Protein AF-A0A645DJF6-F1 (afdb_monomer)

Radius 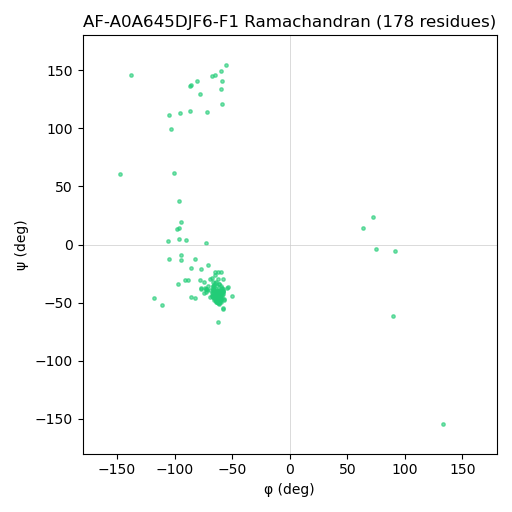of gyration: 42.03 Å; Cα contacts (8 Å, |Δi|>4): 66; chains: 1; bounding box: 83×47×111 Å

Solvent-accessible surface area (backbone atoms only — not comparable to full-atom values): 10308 Å² total; per-residue (Å²): 139,90,80,78,79,77,72,56,66,86,60,42,52,59,52,51,53,51,52,52,47,52,50,49,48,63,75,42,29,42,59,49,39,63,73,52,48,28,75,74,71,71,52,89,77,83,90,51,68,79,77,89,50,63,66,60,53,51,52,50,52,51,51,52,51,50,52,51,52,48,43,56,50,21,21,68,75,57,74,32,76,86,47,16,58,47,70,56,53,69,28,89,67,46,31,58,53,50,53,38,48,76,67,45,71,74,39,70,65,56,53,51,54,52,51,52,53,52,52,51,52,53,52,53,50,52,51,52,51,52,50,43,43,65,69,45,47,53,52,46,52,50,51,49,54,52,52,52,51,47,67,70,65,68,81,54,65,69,55,54,53,52,51,51,55,51,49,54,52,49,52,52,49,53,52,52,65,73,76,104

Secondary structure (DSSP, 8-state):
----PPPPHHHHHHHHHHHHHHHHHHHTHHHHIIIIIHHHHT------SS-S-HHHHHHHHHHHHHHHHHHHHHHHHHSSSTTTTHHHHTSTTHHHHHHHHHTTTT-HHHHHHHHHHHHHHHHHHHHHHHHHIIIIIHHHHHHHHHHHHHHHSSS-HHHHHHHHHHHHHHHHHHHHHHH-

Sequence (180 aa):
MKHVKEAPVGMALPAIVLALLCVLLGVFNQVAHTLLLQPALGYAESFGGWPESGMLVTLSCVALTLALLDHLYGRKKSGSALHSADHIHYAPGAKQVYALADAGKLDPYNWLTAAIGGFSRVCMQIEKGVSWVYDKGVPGLIRGVSSLLHRAANGSLTRYLALAAAGLACVALVFLIILL

Structure (mmCIF, N/CA/C/O backbone):
data_AF-A0A645DJF6-F1
#
_entry.id   AF-A0A645DJF6-F1
#
loop_
_atom_site.group_PDB
_atom_site.id
_atom_site.type_symbol
_atom_site.label_atom_id
_atom_site.label_alt_id
_atom_site.label_comp_id
_atom_site.label_asym_id
_atom_site.label_entity_id
_atom_site.label_seq_id
_atom_site.pdbx_PDB_ins_code
_atom_site.Cartn_x
_atom_site.Cartn_y
_atom_site.Cartn_z
_atom_site.occupancy
_atom_site.B_iso_or_equiv
_atom_site.auth_seq_id
_atom_site.auth_comp_id
_atom_site.auth_asym_id
_atom_site.auth_atom_id
_atom_site.pdbx_PDB_model_num
ATOM 1 N N . MET A 1 1 ? -4.613 8.412 -39.457 1.00 47.31 1 MET A N 1
ATOM 2 C CA . MET A 1 1 ? -3.932 9.217 -38.416 1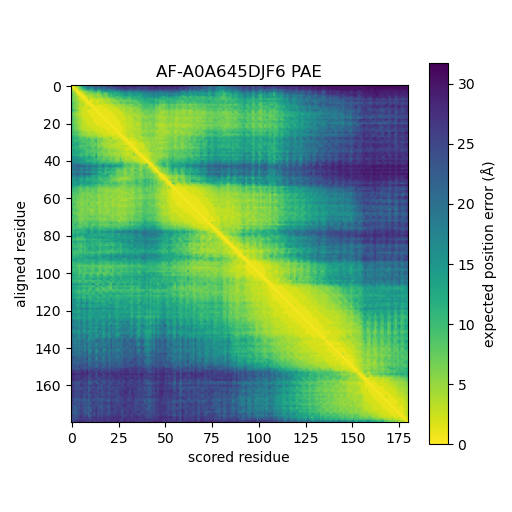.00 47.31 1 MET A CA 1
ATOM 3 C C . MET A 1 1 ? -3.591 10.607 -38.966 1.00 47.31 1 MET A C 1
ATOM 5 O O . MET A 1 1 ? -2.424 10.930 -39.092 1.00 47.31 1 MET A O 1
ATOM 9 N N . LYS A 1 2 ? -4.585 11.419 -39.366 1.00 51.09 2 LYS A N 1
ATOM 10 C CA . LYS A 1 2 ? -4.329 12.696 -40.074 1.00 51.09 2 LYS A CA 1
ATOM 11 C C . LYS A 1 2 ? -4.540 13.971 -39.238 1.00 51.09 2 LYS A C 1
ATOM 13 O O . LYS A 1 2 ? -4.334 15.049 -39.765 1.00 51.09 2 LYS A O 1
ATOM 18 N N . HIS A 1 3 ? -4.871 13.865 -37.948 1.00 55.66 3 HIS A N 1
ATOM 19 C CA . HIS A 1 3 ? -5.024 15.028 -37.061 1.00 55.66 3 HIS A CA 1
ATOM 20 C C . HIS A 1 3 ? -4.626 14.704 -35.615 1.00 55.66 3 HIS A C 1
ATOM 22 O O . HIS A 1 3 ? -5.447 14.777 -34.707 1.00 55.66 3 HIS A O 1
ATOM 28 N N . VAL A 1 4 ? -3.371 14.313 -35.391 1.00 74.81 4 VAL A N 1
ATOM 29 C CA . VAL A 1 4 ? -2.798 14.359 -34.038 1.00 74.81 4 VAL A CA 1
ATOM 30 C C . VAL A 1 4 ? -2.046 15.676 -33.947 1.00 74.81 4 VAL A C 1
ATOM 32 O O . VAL A 1 4 ? -1.108 15.905 -34.704 1.00 74.81 4 VAL A O 1
ATOM 35 N N . LYS A 1 5 ? -2.540 16.585 -33.107 1.00 77.25 5 LYS A N 1
ATOM 36 C CA . LYS A 1 5 ? -1.898 17.875 -32.871 1.00 77.25 5 LYS A CA 1
ATOM 37 C C . LYS A 1 5 ? -0.719 17.641 -31.930 1.00 77.25 5 LYS A C 1
ATOM 39 O O . LYS A 1 5 ? -0.896 16.999 -30.898 1.00 77.25 5 LYS A O 1
ATOM 44 N N . GLU A 1 6 ? 0.451 18.144 -32.309 1.00 81.56 6 GLU A N 1
ATOM 45 C CA . GLU A 1 6 ? 1.656 18.081 -31.482 1.00 81.56 6 GLU A CA 1
ATOM 46 C C . GLU A 1 6 ? 1.422 18.701 -30.101 1.00 81.56 6 GLU A C 1
ATOM 48 O O . GLU A 1 6 ? 0.558 19.573 -29.922 1.00 81.56 6 GLU A O 1
ATOM 53 N N . ALA A 1 7 ? 2.205 18.248 -29.122 1.00 85.00 7 ALA A N 1
ATOM 54 C CA . ALA A 1 7 ? 2.130 18.774 -27.769 1.00 85.00 7 ALA A CA 1
ATOM 55 C C . ALA A 1 7 ? 2.409 20.293 -27.762 1.00 85.00 7 ALA A C 1
ATOM 57 O O . ALA A 1 7 ? 3.286 20.770 -28.489 1.00 85.00 7 ALA A O 1
ATOM 58 N N . PRO A 1 8 ? 1.685 21.080 -26.946 1.00 90.19 8 PRO A N 1
ATOM 59 C CA . PRO A 1 8 ? 1.950 22.508 -26.818 1.00 90.19 8 PRO A CA 1
ATOM 60 C C . PRO A 1 8 ? 3.379 22.749 -26.313 1.00 90.19 8 PRO A C 1
ATOM 62 O O . PRO A 1 8 ? 3.916 21.961 -25.533 1.00 90.19 8 PRO A O 1
ATOM 65 N N . VAL A 1 9 ? 3.982 23.873 -26.715 1.00 89.31 9 VAL A N 1
ATOM 66 C CA . VAL A 1 9 ? 5.397 24.196 -26.435 1.00 89.31 9 VAL A CA 1
ATOM 67 C C . VAL A 1 9 ? 5.736 24.107 -24.942 1.00 89.31 9 VAL A C 1
ATOM 69 O O . VAL A 1 9 ? 6.801 23.612 -24.590 1.00 89.31 9 VAL A O 1
ATOM 72 N N . GLY A 1 10 ? 4.809 24.494 -24.058 1.00 90.31 10 GLY A N 1
ATOM 73 C CA . GLY A 1 10 ? 4.992 24.396 -22.604 1.00 90.31 10 GLY A CA 1
ATOM 74 C C . GLY A 1 10 ? 5.164 22.967 -22.065 1.00 90.31 10 GLY A C 1
ATOM 75 O O . GLY A 1 10 ? 5.772 22.797 -21.016 1.00 90.31 10 GLY A O 1
ATOM 76 N N . MET A 1 11 ? 4.680 21.943 -22.778 1.00 91.44 11 MET A N 1
ATOM 77 C CA . MET A 1 11 ? 4.894 20.524 -22.443 1.00 91.44 11 MET A CA 1
ATOM 78 C C . MET A 1 11 ? 6.062 19.919 -23.230 1.00 91.44 11 MET A C 1
ATOM 80 O O . MET A 1 11 ? 6.787 19.075 -22.709 1.00 91.44 11 MET A O 1
ATOM 84 N N . ALA A 1 12 ? 6.272 20.364 -24.473 1.00 91.62 12 ALA A N 1
ATOM 85 C CA . ALA A 1 12 ? 7.358 19.870 -25.316 1.00 91.62 12 ALA A CA 1
ATOM 86 C C . ALA A 1 12 ? 8.739 20.322 -24.813 1.00 91.62 12 ALA A C 1
ATOM 88 O O . ALA A 1 12 ? 9.679 19.533 -24.826 1.00 91.62 12 ALA A O 1
ATOM 89 N N . LEU A 1 13 ? 8.863 21.562 -24.327 1.00 93.69 13 LEU A N 1
ATOM 90 C CA . LEU A 1 13 ? 10.126 22.114 -23.834 1.00 93.69 13 LEU A CA 1
ATOM 91 C C . LEU A 1 13 ? 10.728 21.281 -22.686 1.00 93.69 13 LEU A C 1
ATOM 93 O O . LEU A 1 13 ? 11.865 20.834 -22.845 1.00 93.69 13 LEU A O 1
ATOM 97 N N . PRO A 1 14 ? 10.018 20.994 -21.572 1.00 94.62 14 PRO A N 1
ATOM 98 C CA . PRO A 1 14 ? 10.579 20.152 -20.517 1.00 94.62 14 PRO A CA 1
ATOM 99 C C . PRO A 1 14 ? 10.866 18.724 -20.998 1.00 94.62 14 PRO A C 1
ATOM 101 O O . PRO A 1 14 ? 11.885 18.158 -20.612 1.00 94.62 14 PRO A O 1
ATOM 104 N N . ALA A 1 15 ? 10.035 18.154 -21.879 1.00 94.00 15 ALA A N 1
ATOM 105 C CA . ALA A 1 15 ? 10.268 16.816 -22.427 1.00 94.00 15 ALA A CA 1
ATOM 106 C C . ALA A 1 15 ? 11.557 16.743 -23.266 1.00 94.00 15 ALA A C 1
ATOM 108 O O . ALA A 1 15 ? 12.347 15.815 -23.101 1.00 94.00 15 ALA A O 1
ATOM 109 N N . ILE A 1 16 ? 11.803 17.739 -24.124 1.00 94.94 16 ILE A N 1
ATOM 110 C CA . ILE A 1 16 ? 13.019 17.828 -24.945 1.00 94.94 16 ILE A CA 1
ATOM 111 C C . ILE A 1 16 ? 14.246 18.047 -24.061 1.00 94.94 16 ILE A C 1
ATOM 113 O O . ILE A 1 16 ? 15.252 17.367 -24.243 1.00 94.94 16 ILE A O 1
ATOM 117 N N . VAL A 1 17 ? 14.171 18.960 -23.087 1.00 96.06 17 VAL A N 1
ATOM 118 C CA . VAL A 1 17 ? 15.283 19.220 -22.160 1.00 96.06 17 VAL A CA 1
ATOM 119 C C . VAL A 1 17 ? 15.639 17.958 -21.371 1.00 96.06 17 VAL A C 1
ATOM 121 O O . VAL A 1 17 ? 16.814 17.603 -21.302 1.00 96.06 17 VAL A O 1
ATOM 124 N N . LEU A 1 18 ? 14.644 17.240 -20.836 1.00 94.75 18 LEU A N 1
ATOM 125 C CA . LEU A 1 18 ? 14.867 15.970 -20.140 1.00 94.75 18 LEU A CA 1
ATOM 126 C C . LEU A 1 18 ? 15.464 14.910 -21.066 1.00 94.75 18 LEU A C 1
ATOM 128 O O . LEU A 1 18 ? 16.428 14.258 -20.682 1.00 94.75 18 LEU A O 1
ATOM 132 N N . ALA A 1 19 ? 14.951 14.766 -22.290 1.00 94.81 19 ALA A N 1
ATOM 133 C CA . ALA A 1 19 ? 15.490 13.810 -23.253 1.00 94.81 19 ALA A CA 1
ATOM 134 C C . ALA A 1 19 ? 16.959 14.112 -23.596 1.00 94.81 19 ALA A C 1
ATOM 136 O O . ALA A 1 19 ? 17.788 13.202 -23.589 1.00 94.81 19 ALA A O 1
ATOM 137 N N . LEU A 1 20 ? 17.301 15.383 -23.834 1.00 95.06 20 LEU A N 1
ATOM 138 C CA . LEU A 1 20 ? 18.679 15.809 -24.090 1.00 95.06 20 LEU A CA 1
ATOM 139 C C . LEU A 1 20 ? 19.589 15.529 -22.894 1.00 95.06 20 LEU A C 1
ATOM 141 O O . LEU A 1 20 ? 20.691 15.017 -23.083 1.00 95.06 20 LEU A O 1
ATOM 145 N N . LEU A 1 21 ? 19.125 15.807 -21.673 1.00 91.19 21 LEU A N 1
ATOM 146 C CA . LEU A 1 21 ? 19.858 15.457 -20.459 1.00 91.19 21 LEU A CA 1
ATOM 147 C C . LEU A 1 21 ? 20.048 13.941 -20.343 1.00 91.19 21 LEU A C 1
ATOM 149 O O . LEU A 1 21 ? 21.163 13.507 -20.086 1.00 91.19 21 LEU A O 1
ATOM 153 N N . CYS A 1 22 ? 19.026 13.121 -20.600 1.00 91.25 22 CYS A N 1
ATOM 154 C CA . CYS A 1 22 ? 19.158 11.661 -20.586 1.00 91.25 22 CYS A CA 1
ATOM 155 C C . CYS A 1 22 ? 20.218 11.164 -21.579 1.00 91.25 22 CYS A C 1
ATOM 157 O O . CYS A 1 22 ? 21.024 10.306 -21.223 1.00 91.25 22 CYS A O 1
ATOM 159 N N . VAL A 1 23 ? 20.258 11.713 -22.799 1.00 91.31 23 VAL A N 1
ATOM 160 C CA . VAL A 1 23 ? 21.297 11.361 -23.780 1.00 91.31 23 VAL A CA 1
ATOM 161 C C . VAL A 1 23 ? 22.673 11.835 -23.316 1.00 91.31 23 VAL A C 1
ATOM 163 O O . VAL A 1 23 ? 23.628 11.066 -23.377 1.00 91.31 23 VAL A O 1
ATOM 166 N N . LEU A 1 24 ? 22.787 13.068 -22.816 1.00 89.88 24 LEU A N 1
ATOM 167 C CA . LEU A 1 24 ? 24.057 13.633 -22.360 1.00 89.88 24 LEU A CA 1
ATOM 168 C C . LEU A 1 24 ? 24.613 12.845 -21.165 1.00 89.88 24 LEU A C 1
ATOM 170 O O . LEU A 1 24 ? 25.757 12.406 -21.215 1.00 89.88 24 LEU A O 1
ATOM 174 N N . LEU A 1 25 ? 23.808 12.587 -20.131 1.00 86.81 25 LEU A N 1
ATOM 175 C CA . LEU A 1 25 ? 24.219 11.761 -18.992 1.00 86.81 25 LEU A CA 1
ATOM 176 C C . LEU A 1 25 ? 24.485 10.303 -19.393 1.00 86.81 25 LEU A C 1
ATOM 178 O O . LEU A 1 25 ? 25.365 9.675 -18.814 1.00 86.81 25 LEU A O 1
ATOM 182 N N . GLY A 1 26 ? 23.758 9.763 -20.373 1.00 85.31 26 GLY A N 1
ATOM 183 C CA . GLY A 1 26 ? 23.974 8.403 -20.869 1.00 85.31 26 GLY A CA 1
ATOM 184 C C . GLY A 1 26 ? 25.294 8.245 -21.627 1.00 85.31 26 GLY A C 1
ATOM 185 O O . GLY A 1 26 ? 26.032 7.293 -21.383 1.00 85.31 26 GLY A O 1
ATOM 186 N N . VAL A 1 27 ? 25.617 9.185 -22.519 1.00 86.06 27 VAL A N 1
ATOM 187 C CA . VAL A 1 27 ? 26.856 9.167 -23.318 1.00 86.06 27 VAL A CA 1
ATOM 188 C C . VAL A 1 27 ? 28.069 9.553 -22.470 1.00 86.06 27 VAL A C 1
ATOM 190 O O . VAL A 1 27 ? 29.112 8.911 -22.562 1.00 86.06 27 VAL A O 1
ATOM 193 N N . PHE A 1 28 ? 27.935 10.562 -21.607 1.00 86.19 28 PHE A N 1
ATOM 194 C CA . PHE A 1 28 ? 28.989 11.012 -20.695 1.00 86.19 28 PHE A CA 1
ATOM 195 C C . PHE A 1 28 ? 28.846 10.383 -19.299 1.00 86.19 28 PHE A C 1
ATOM 197 O O . PHE A 1 28 ? 29.114 11.035 -18.285 1.00 86.19 28 PHE A O 1
ATOM 204 N N . ASN A 1 29 ? 28.436 9.109 -19.229 1.00 86.00 29 ASN A N 1
ATOM 205 C CA . ASN A 1 29 ? 28.155 8.434 -17.958 1.00 86.00 29 ASN A CA 1
ATOM 206 C C . ASN A 1 29 ? 29.369 8.426 -17.013 1.00 86.00 29 ASN A C 1
ATOM 208 O O . ASN A 1 29 ? 29.212 8.664 -15.821 1.00 86.00 29 ASN A O 1
ATOM 212 N N . GLN A 1 30 ? 30.585 8.254 -17.533 1.00 82.62 30 GLN A N 1
ATOM 213 C CA . GLN A 1 30 ? 31.822 8.262 -16.749 1.00 82.62 30 GLN A CA 1
ATOM 214 C C . GLN A 1 30 ? 32.025 9.588 -16.023 1.00 82.62 30 GLN A C 1
ATOM 216 O O . GLN A 1 30 ? 32.359 9.603 -14.840 1.00 82.62 30 GLN A O 1
ATOM 221 N N . VAL A 1 31 ? 31.765 10.701 -16.708 1.00 83.00 31 VAL A N 1
ATOM 222 C CA . VAL A 1 31 ? 31.873 12.050 -16.143 1.00 83.00 31 VAL A CA 1
ATOM 223 C C . VAL A 1 31 ? 30.804 12.266 -15.070 1.00 83.00 31 VAL A C 1
ATOM 225 O O . VAL A 1 31 ? 31.111 12.753 -13.986 1.00 83.00 31 VAL A O 1
ATOM 228 N N . ALA A 1 32 ? 29.561 11.848 -15.327 1.00 82.88 32 ALA A N 1
ATOM 229 C CA . ALA A 1 32 ? 28.482 11.951 -14.343 1.00 82.88 32 ALA A CA 1
ATOM 230 C C . ALA A 1 32 ? 28.758 11.100 -13.088 1.00 82.88 32 ALA A C 1
ATOM 232 O O . ALA A 1 32 ? 28.562 11.562 -11.964 1.00 82.88 32 ALA A O 1
ATOM 233 N N . HIS A 1 33 ? 29.263 9.877 -13.258 1.00 80.56 33 HIS A N 1
ATOM 234 C CA . HIS A 1 33 ? 29.597 8.990 -12.145 1.00 80.56 33 HIS A CA 1
ATOM 235 C C . HIS A 1 33 ? 30.747 9.530 -11.290 1.00 80.56 33 HIS A C 1
ATOM 237 O O . HIS A 1 33 ? 30.633 9.541 -10.065 1.00 80.56 33 HIS A O 1
ATOM 243 N N . THR A 1 34 ? 31.820 10.000 -11.925 1.00 81.31 34 THR A N 1
ATOM 244 C CA . THR A 1 34 ? 33.028 10.481 -11.234 1.00 81.31 34 THR A CA 1
ATOM 245 C C . THR A 1 34 ? 32.826 11.823 -10.537 1.00 81.31 34 THR A C 1
ATOM 247 O O . THR A 1 34 ? 33.312 12.009 -9.424 1.00 81.31 34 THR A O 1
ATOM 250 N N . LEU A 1 35 ? 32.079 12.751 -11.143 1.00 82.75 35 LEU A N 1
ATOM 251 C CA . LEU A 1 35 ? 31.879 14.092 -10.581 1.00 82.75 35 LEU A CA 1
ATOM 252 C C . LEU A 1 35 ? 30.688 14.194 -9.620 1.00 82.75 35 LEU A C 1
ATOM 254 O O . LEU A 1 35 ? 30.723 15.033 -8.723 1.00 82.75 35 LEU A O 1
ATOM 258 N N . LEU A 1 36 ? 29.631 13.391 -9.803 1.00 81.44 36 LEU A N 1
ATOM 259 C CA . LEU A 1 36 ? 28.397 13.511 -9.011 1.00 81.44 36 LEU A CA 1
ATOM 260 C C . LEU A 1 36 ? 28.190 12.332 -8.059 1.00 81.44 36 LEU A C 1
ATOM 262 O O . LEU A 1 36 ? 27.965 12.541 -6.870 1.00 81.44 36 LEU A O 1
ATOM 266 N N . LEU A 1 37 ? 28.247 11.095 -8.563 1.00 82.50 37 LEU A N 1
ATOM 267 C CA . LEU A 1 37 ? 27.793 9.923 -7.802 1.00 82.50 37 LEU A CA 1
ATOM 268 C C . LEU A 1 37 ? 28.845 9.404 -6.814 1.00 82.50 37 LEU A C 1
ATOM 270 O O . LEU A 1 37 ? 28.516 9.155 -5.657 1.00 82.50 37 LEU A O 1
ATOM 274 N N . GLN A 1 38 ? 30.103 9.271 -7.236 1.00 84.06 38 GLN A N 1
ATOM 275 C CA . GLN A 1 38 ? 31.200 8.811 -6.376 1.00 84.06 38 GLN A CA 1
ATOM 276 C C . GLN A 1 38 ? 31.433 9.702 -5.141 1.00 84.06 38 GLN A C 1
ATOM 278 O O . GLN A 1 38 ? 31.451 9.153 -4.039 1.00 84.06 38 GLN A O 1
ATOM 283 N N . PRO A 1 39 ? 31.548 11.044 -5.250 1.00 84.62 39 PRO A N 1
ATOM 284 C CA . PRO A 1 39 ? 31.749 11.891 -4.072 1.00 84.62 39 PRO A CA 1
ATOM 285 C C . PRO A 1 39 ? 30.513 11.966 -3.165 1.00 84.62 39 PRO A C 1
ATOM 287 O O . PRO A 1 39 ? 30.664 12.111 -1.956 1.00 84.62 39 PRO A O 1
ATOM 290 N N . ALA A 1 40 ? 29.300 11.841 -3.716 1.00 83.81 40 ALA A N 1
ATOM 291 C CA . ALA A 1 40 ? 28.068 11.861 -2.925 1.00 83.81 40 ALA A CA 1
ATOM 292 C C . ALA A 1 40 ? 27.833 10.560 -2.138 1.00 83.81 40 ALA A C 1
ATOM 294 O O . ALA A 1 40 ? 27.247 10.598 -1.057 1.00 83.81 40 ALA A O 1
ATOM 295 N N . LEU A 1 41 ? 28.269 9.416 -2.677 1.00 82.25 41 LEU A N 1
ATOM 296 C CA . LEU A 1 41 ? 28.030 8.088 -2.096 1.00 82.25 41 LEU A CA 1
ATOM 297 C C . LEU A 1 41 ? 29.266 7.486 -1.406 1.00 82.25 41 LEU A C 1
ATOM 299 O O . LEU A 1 41 ? 29.135 6.506 -0.678 1.00 82.25 41 LEU A O 1
ATOM 303 N N . GLY A 1 42 ? 30.455 8.060 -1.614 1.00 82.69 42 GLY A N 1
ATOM 304 C CA . GLY A 1 42 ? 31.705 7.607 -0.997 1.00 82.69 42 GLY A CA 1
ATOM 305 C C . GLY A 1 42 ? 32.250 6.288 -1.556 1.00 82.69 42 GLY A C 1
ATOM 306 O O . GLY A 1 42 ? 32.989 5.592 -0.863 1.00 82.69 42 GLY A O 1
ATOM 307 N N . TYR A 1 43 ? 31.885 5.914 -2.786 1.00 79.88 43 TYR A N 1
ATOM 308 C CA . TYR A 1 43 ? 32.358 4.681 -3.422 1.00 79.88 43 TYR A CA 1
ATOM 309 C C . TYR A 1 43 ? 33.693 4.881 -4.149 1.00 79.88 43 TYR A C 1
ATOM 311 O O . TYR A 1 43 ? 33.863 5.851 -4.883 1.00 79.88 43 TYR A O 1
ATOM 319 N N . ALA A 1 44 ? 34.617 3.928 -3.979 1.00 69.56 44 ALA A N 1
ATOM 320 C CA . ALA A 1 44 ? 35.911 3.902 -4.672 1.00 69.56 44 ALA A CA 1
ATOM 321 C C . ALA A 1 44 ? 35.847 3.240 -6.065 1.00 69.56 44 ALA A C 1
ATOM 323 O O . ALA A 1 44 ? 36.708 3.484 -6.905 1.00 69.56 44 ALA A O 1
ATOM 324 N N . GLU A 1 45 ? 34.823 2.420 -6.316 1.00 71.25 45 GLU A N 1
ATOM 325 C CA . GLU A 1 45 ? 34.655 1.683 -7.571 1.00 71.25 45 GLU A CA 1
ATOM 326 C C . GLU A 1 45 ? 34.061 2.570 -8.676 1.00 71.25 45 GLU A C 1
ATOM 328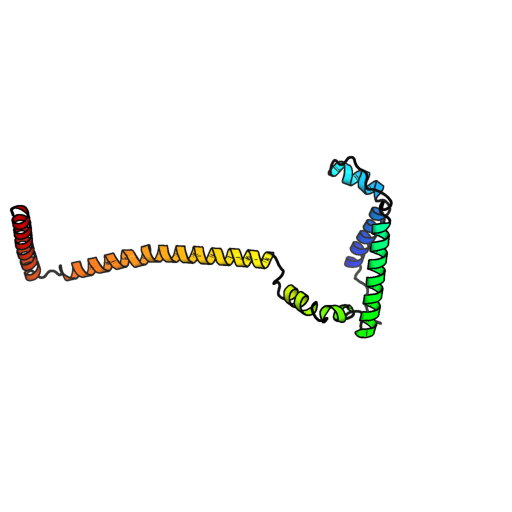 O O . GLU A 1 45 ? 33.159 3.384 -8.437 1.00 71.25 45 GLU A O 1
ATOM 333 N N . SER A 1 46 ? 34.559 2.412 -9.906 1.00 69.50 46 SER A N 1
ATOM 334 C CA . SER A 1 46 ? 34.079 3.134 -11.090 1.00 69.50 46 SER A CA 1
ATOM 335 C C . SER A 1 46 ? 33.238 2.217 -11.971 1.00 69.50 46 SER A C 1
ATOM 337 O O . SER A 1 46 ? 33.761 1.314 -12.610 1.00 69.50 46 SER A O 1
ATOM 339 N N . PHE A 1 47 ? 31.934 2.488 -12.042 1.00 71.00 47 PHE A N 1
ATOM 340 C CA . PHE A 1 47 ? 30.978 1.755 -12.889 1.00 71.00 47 PHE A CA 1
ATOM 341 C C . PHE A 1 47 ? 30.678 2.469 -14.217 1.00 71.00 47 PHE A C 1
ATOM 343 O O . PHE A 1 47 ? 29.690 2.173 -14.887 1.00 71.00 47 PHE A O 1
ATOM 350 N N . GLY A 1 48 ? 31.477 3.476 -14.574 1.00 71.00 48 GLY A N 1
ATOM 351 C CA . GLY A 1 48 ? 31.249 4.284 -15.765 1.00 71.00 48 GLY A CA 1
ATOM 352 C C . GLY A 1 48 ? 31.865 3.660 -17.017 1.00 71.00 48 GLY A C 1
ATOM 353 O O . GLY A 1 48 ? 33.031 3.270 -17.019 1.00 71.00 48 GLY A O 1
ATOM 354 N N . GLY A 1 49 ? 31.132 3.682 -18.126 1.00 74.38 49 GLY A N 1
ATOM 355 C CA . GLY A 1 49 ? 31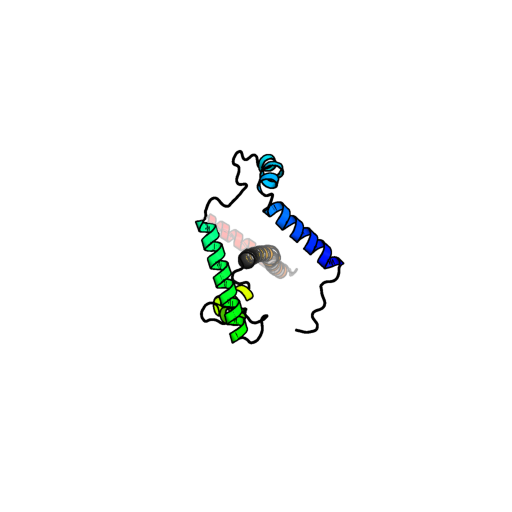.632 3.284 -19.442 1.00 74.38 49 GLY A CA 1
ATOM 356 C C . GLY A 1 49 ? 30.684 2.347 -20.177 1.00 74.38 49 GLY A C 1
ATOM 357 O O . GLY A 1 49 ? 29.470 2.375 -19.960 1.00 74.38 49 GLY A O 1
ATOM 358 N N . TRP A 1 50 ? 31.248 1.544 -21.079 1.00 74.75 50 TRP A N 1
ATOM 359 C CA . TRP A 1 50 ? 30.511 0.491 -21.772 1.00 74.75 50 TRP A CA 1
ATOM 360 C C . TRP A 1 50 ? 30.093 -0.613 -20.791 1.00 74.75 50 TRP A C 1
ATOM 362 O O . TRP A 1 50 ? 30.849 -0.920 -19.871 1.00 74.75 50 TRP A O 1
ATOM 372 N N . PRO A 1 51 ? 28.915 -1.232 -20.978 1.00 78.62 51 PRO A N 1
ATOM 373 C CA . PRO A 1 51 ? 28.472 -2.331 -20.130 1.00 78.62 51 PRO A CA 1
ATOM 374 C C . PRO A 1 51 ? 29.483 -3.481 -20.173 1.00 78.62 51 PRO A C 1
ATOM 376 O O . PRO A 1 51 ? 29.727 -4.059 -21.231 1.00 78.62 51 PRO A O 1
ATOM 379 N N . GLU A 1 52 ? 30.036 -3.839 -19.013 1.00 79.12 52 GLU A N 1
ATOM 380 C CA . GLU A 1 52 ? 31.039 -4.909 -18.898 1.00 79.12 52 GLU A CA 1
ATOM 381 C C . GLU A 1 52 ? 30.472 -6.292 -19.253 1.00 79.12 52 GLU A C 1
ATOM 383 O O . GLU A 1 52 ? 31.193 -7.194 -19.674 1.00 79.12 52 GLU A O 1
ATOM 388 N N . SER A 1 53 ? 29.152 -6.457 -19.134 1.00 83.31 53 SER A N 1
ATOM 389 C CA . SER A 1 53 ? 28.456 -7.697 -19.463 1.00 83.31 53 SER A CA 1
ATOM 390 C C . SER A 1 53 ? 27.738 -7.597 -20.806 1.00 83.31 53 SER A C 1
ATOM 392 O O . SER A 1 53 ? 26.603 -7.120 -20.908 1.00 83.31 53 SER A O 1
ATOM 394 N N . GLY A 1 54 ? 28.364 -8.146 -21.848 1.00 86.50 54 GLY A N 1
ATOM 395 C CA . GLY A 1 54 ? 27.721 -8.333 -23.154 1.00 86.50 54 GLY A CA 1
ATOM 396 C C . GLY A 1 54 ? 26.474 -9.231 -23.095 1.00 86.50 54 GLY A C 1
ATOM 397 O O . GLY A 1 54 ? 25.570 -9.100 -23.922 1.00 86.50 54 GLY A O 1
ATOM 398 N N . MET A 1 55 ? 26.365 -10.098 -22.082 1.00 90.12 55 MET A N 1
ATOM 399 C CA . MET A 1 55 ? 25.174 -10.921 -21.850 1.00 90.12 55 MET A CA 1
ATOM 400 C C . MET A 1 55 ? 23.947 -10.065 -21.504 1.00 90.12 55 MET A C 1
ATOM 402 O O . MET A 1 55 ? 22.864 -10.292 -22.036 1.00 90.12 55 MET A O 1
ATOM 406 N N . LEU A 1 56 ? 24.109 -9.040 -20.663 1.00 88.00 56 LEU A N 1
ATOM 407 C CA . LEU A 1 56 ? 23.018 -8.123 -20.311 1.00 88.00 56 LEU A CA 1
ATOM 408 C C . LEU A 1 56 ? 22.559 -7.298 -21.519 1.00 88.00 56 LEU A C 1
ATOM 410 O O . LEU A 1 56 ? 21.358 -7.105 -21.724 1.00 88.00 56 LEU A O 1
ATOM 414 N N . VAL A 1 57 ? 23.503 -6.862 -22.356 1.00 90.50 57 VAL A N 1
ATOM 415 C CA . VAL A 1 57 ? 23.202 -6.124 -23.592 1.00 90.50 57 VAL A CA 1
ATOM 416 C C . VAL A 1 57 ? 22.422 -6.998 -24.568 1.00 90.50 57 VAL A C 1
ATOM 418 O O . VAL A 1 57 ? 21.371 -6.595 -25.060 1.00 90.50 57 VAL A O 1
ATOM 421 N N . THR A 1 58 ? 22.904 -8.214 -24.822 1.00 92.12 58 THR A N 1
ATOM 422 C CA . THR A 1 58 ? 22.244 -9.149 -25.745 1.00 92.12 58 THR A CA 1
ATOM 423 C C . THR A 1 58 ? 20.854 -9.541 -25.257 1.00 92.12 58 THR A C 1
ATOM 425 O O . THR A 1 58 ? 19.913 -9.507 -26.049 1.00 92.12 58 THR A O 1
ATOM 428 N N . LEU A 1 59 ? 20.685 -9.814 -23.961 1.00 92.94 59 LEU A N 1
ATOM 429 C CA . LEU A 1 59 ? 19.376 -10.097 -23.369 1.00 92.94 59 LEU A CA 1
ATOM 430 C C . LEU A 1 59 ? 18.412 -8.913 -23.531 1.00 92.94 59 LEU A C 1
ATOM 432 O O . LEU A 1 59 ? 17.256 -9.110 -23.903 1.00 92.94 59 LEU A O 1
ATOM 436 N N . SER A 1 60 ? 18.895 -7.686 -23.324 1.00 91.88 60 SER A N 1
ATOM 437 C CA . SER A 1 60 ? 18.104 -6.465 -23.520 1.00 91.88 60 SER A CA 1
ATOM 438 C C . SER A 1 60 ? 17.688 -6.287 -24.985 1.00 91.88 60 SER A C 1
ATOM 440 O O . SER A 1 60 ? 16.523 -6.012 -25.268 1.00 91.88 60 SER A O 1
ATOM 442 N N . CYS A 1 61 ? 18.599 -6.516 -25.935 1.00 94.44 61 CYS A N 1
ATOM 443 C CA . CYS A 1 61 ? 18.290 -6.480 -27.368 1.00 94.44 61 CYS A CA 1
ATOM 444 C C . CYS A 1 61 ? 17.253 -7.545 -27.765 1.00 94.44 61 CYS A C 1
ATOM 446 O O . CYS A 1 61 ? 16.331 -7.261 -28.534 1.00 94.44 61 CYS A O 1
ATOM 448 N N . VAL A 1 62 ? 17.361 -8.761 -27.223 1.00 95.94 62 VAL A N 1
ATOM 449 C CA . VAL A 1 62 ? 16.373 -9.828 -27.446 1.00 95.94 62 VAL A CA 1
ATOM 450 C C . VAL A 1 62 ? 15.015 -9.437 -26.858 1.00 95.94 62 VAL A C 1
ATOM 452 O O . VAL A 1 62 ? 13.995 -9.570 -27.528 1.00 95.94 62 VAL A O 1
ATOM 455 N N . ALA A 1 63 ? 14.979 -8.882 -25.648 1.00 94.44 63 ALA A N 1
ATOM 456 C CA . ALA A 1 63 ? 13.737 -8.424 -25.032 1.00 94.44 63 ALA A CA 1
ATOM 457 C C . ALA A 1 63 ? 13.055 -7.315 -25.855 1.00 94.44 63 ALA A C 1
ATOM 459 O O . ALA A 1 63 ? 11.850 -7.379 -26.094 1.00 94.44 63 ALA A O 1
ATOM 460 N N . LEU A 1 64 ? 13.820 -6.335 -26.351 1.00 93.81 64 LEU A N 1
ATOM 461 C CA . LEU A 1 64 ? 13.293 -5.251 -27.189 1.00 93.81 64 LEU A CA 1
ATOM 462 C C . LEU A 1 64 ? 12.782 -5.751 -28.542 1.00 93.81 64 LEU A C 1
ATOM 464 O O . LEU A 1 64 ? 11.737 -5.299 -29.012 1.00 93.81 64 LEU A O 1
ATOM 468 N N . THR A 1 65 ? 13.487 -6.694 -29.168 1.00 94.50 65 THR A N 1
ATOM 469 C CA . THR A 1 65 ? 13.026 -7.286 -30.432 1.00 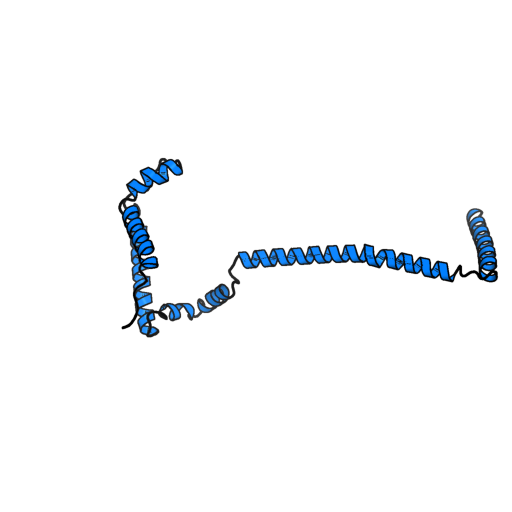94.50 65 THR A CA 1
ATOM 470 C C . THR A 1 65 ? 11.754 -8.107 -30.227 1.00 94.50 65 THR A C 1
ATOM 472 O O . THR A 1 65 ? 10.816 -7.951 -31.006 1.00 94.50 65 THR A O 1
ATOM 475 N N . LEU A 1 66 ? 11.655 -8.895 -29.152 1.00 93.19 66 LEU A N 1
ATOM 476 C CA . LEU A 1 66 ? 10.422 -9.601 -28.788 1.00 93.19 66 LEU A CA 1
ATOM 477 C C . LEU A 1 66 ? 9.261 -8.638 -28.512 1.00 93.19 66 LEU A C 1
ATOM 479 O O . LEU A 1 66 ? 8.165 -8.863 -29.019 1.00 93.19 66 LEU A O 1
ATOM 483 N N . ALA A 1 67 ? 9.498 -7.545 -27.782 1.00 90.12 67 ALA A N 1
ATOM 484 C CA . ALA A 1 67 ? 8.480 -6.528 -27.520 1.00 90.12 67 ALA A CA 1
ATOM 485 C C . ALA A 1 67 ? 7.982 -5.860 -28.814 1.00 90.12 67 ALA A C 1
ATOM 487 O O . ALA A 1 67 ? 6.780 -5.654 -28.992 1.00 90.12 67 ALA A O 1
ATOM 488 N N . LEU A 1 68 ? 8.888 -5.562 -29.751 1.00 90.88 68 LEU A N 1
ATOM 489 C CA . LEU A 1 68 ? 8.520 -5.018 -31.058 1.00 90.88 68 LEU A CA 1
ATOM 490 C C . LEU A 1 68 ? 7.680 -6.018 -31.865 1.00 90.88 68 LEU A C 1
ATOM 492 O O . LEU A 1 68 ? 6.658 -5.640 -32.439 1.00 90.88 68 LEU A O 1
ATOM 496 N N . LEU A 1 69 ? 8.096 -7.287 -31.907 1.00 91.38 69 LEU A N 1
ATOM 497 C CA . LEU A 1 69 ? 7.367 -8.348 -32.605 1.00 91.38 69 LEU A CA 1
ATOM 498 C C . LEU A 1 69 ? 5.967 -8.555 -32.015 1.00 91.38 69 LEU A C 1
ATOM 500 O O . LEU A 1 69 ? 5.002 -8.650 -32.776 1.00 91.38 69 LEU A O 1
ATOM 504 N N . ASP A 1 70 ? 5.846 -8.565 -30.688 1.00 88.00 70 ASP A N 1
ATOM 505 C CA . ASP A 1 70 ? 4.563 -8.672 -29.994 1.00 88.00 70 ASP A CA 1
ATOM 506 C C . ASP A 1 70 ? 3.644 -7.485 -30.315 1.00 88.00 70 ASP A C 1
ATOM 508 O O . ASP A 1 70 ? 2.494 -7.686 -30.707 1.00 88.00 70 ASP A O 1
ATOM 512 N N . HIS A 1 71 ? 4.163 -6.254 -30.285 1.00 87.38 71 HIS A N 1
ATOM 513 C CA . HIS A 1 71 ? 3.388 -5.064 -30.637 1.00 87.38 71 HIS A CA 1
ATOM 514 C C . HIS A 1 71 ? 2.910 -5.083 -32.099 1.00 87.38 71 HIS A C 1
ATOM 516 O O . HIS A 1 71 ? 1.755 -4.754 -32.391 1.00 87.38 71 HIS A O 1
ATOM 522 N N . LEU A 1 72 ? 3.772 -5.489 -33.039 1.00 88.06 72 LEU A N 1
ATOM 523 C CA . LEU A 1 72 ? 3.411 -5.619 -34.455 1.00 88.06 72 LEU A CA 1
ATOM 524 C C . LEU A 1 72 ? 2.338 -6.696 -34.666 1.00 88.06 72 LEU A C 1
ATOM 526 O O . LEU A 1 72 ? 1.388 -6.483 -35.429 1.00 88.06 72 LEU A O 1
ATOM 530 N N . TYR A 1 73 ? 2.462 -7.828 -33.973 1.00 87.19 73 TYR A N 1
ATOM 531 C CA . TYR A 1 73 ? 1.471 -8.899 -33.988 1.00 87.19 73 TYR A CA 1
ATOM 532 C C . TYR A 1 73 ? 0.131 -8.444 -33.389 1.00 87.19 73 TYR A C 1
ATOM 534 O O . TYR A 1 73 ? -0.914 -8.596 -34.031 1.00 87.19 73 TYR A O 1
ATOM 542 N N . GLY A 1 74 ? 0.157 -7.809 -32.218 1.00 84.75 74 GLY A N 1
ATOM 543 C CA . GLY A 1 74 ? -1.015 -7.262 -31.539 1.00 84.75 74 GLY A CA 1
ATOM 544 C C . GLY A 1 74 ? -1.731 -6.201 -32.367 1.00 84.75 74 GLY A C 1
ATOM 545 O O . GLY A 1 74 ? -2.951 -6.254 -32.530 1.00 84.75 74 GLY A O 1
ATOM 546 N N . ARG A 1 75 ? -0.984 -5.297 -33.015 1.00 85.31 75 ARG A N 1
ATOM 547 C CA . ARG A 1 75 ? -1.540 -4.318 -33.962 1.00 85.31 75 ARG A CA 1
ATOM 548 C C . ARG A 1 75 ? -2.255 -4.999 -35.130 1.00 85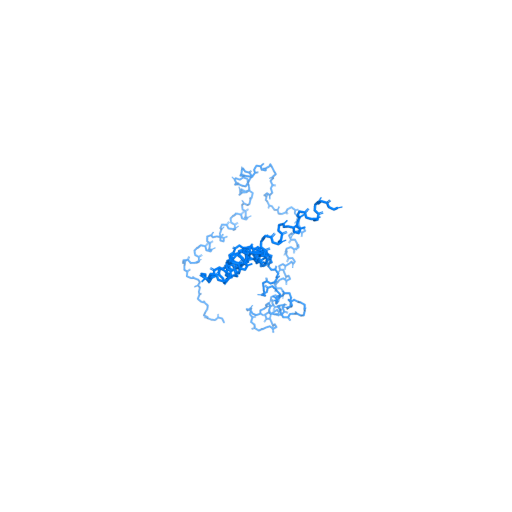.31 75 ARG A C 1
ATOM 550 O O . ARG A 1 75 ? -3.337 -4.556 -35.516 1.00 85.31 75 ARG A O 1
ATOM 557 N N . LYS A 1 76 ? -1.669 -6.059 -35.701 1.00 84.19 76 LYS A N 1
ATOM 558 C CA . LYS A 1 76 ? -2.273 -6.808 -36.816 1.00 84.19 76 LYS A CA 1
ATOM 559 C C . LYS A 1 76 ? -3.552 -7.532 -36.386 1.00 84.19 76 LYS A C 1
ATOM 561 O O . LYS A 1 76 ? -4.502 -7.576 -37.160 1.00 84.19 76 LYS A O 1
ATOM 566 N N . LYS A 1 77 ? -3.580 -8.080 -35.169 1.00 81.38 77 LYS A N 1
ATOM 567 C CA . LYS A 1 77 ? -4.720 -8.834 -34.627 1.00 81.38 77 LYS A CA 1
ATOM 568 C C . LYS A 1 77 ? -5.871 -7.936 -34.161 1.00 81.38 77 LYS A C 1
ATOM 570 O O . LYS A 1 77 ? -7.027 -8.290 -34.354 1.00 81.38 77 LYS A O 1
ATOM 575 N N . SER A 1 78 ? -5.552 -6.793 -33.562 1.00 77.50 78 SER A N 1
ATOM 576 C CA . SER A 1 78 ? -6.522 -5.880 -32.945 1.00 77.50 78 SER A CA 1
ATOM 577 C C . SER A 1 78 ? -6.980 -4.746 -33.877 1.00 77.50 78 SER A C 1
ATOM 579 O O . SER A 1 78 ? -7.946 -4.038 -33.607 1.00 77.50 78 SER A O 1
ATOM 581 N N . GLY A 1 79 ? -6.285 -4.537 -35.002 1.00 78.56 79 GLY A N 1
ATOM 582 C CA . GLY A 1 79 ? -6.623 -3.511 -35.997 1.00 78.56 79 GLY A CA 1
ATOM 583 C C . GLY A 1 79 ? -6.276 -2.074 -35.582 1.00 78.56 79 GLY A C 1
ATOM 584 O O . GLY A 1 79 ? -6.406 -1.152 -36.387 1.00 78.56 79 GLY A O 1
ATOM 585 N N . SER A 1 80 ? -5.784 -1.863 -34.358 1.00 78.06 80 SER A N 1
ATOM 586 C CA . SER A 1 80 ? -5.347 -0.568 -33.830 1.00 78.06 80 SER A CA 1
ATOM 587 C C . SER A 1 80 ? -4.051 -0.714 -33.036 1.00 78.06 80 SER A C 1
ATOM 589 O O . SER A 1 80 ? -3.839 -1.712 -32.353 1.00 78.06 80 SER A O 1
ATOM 591 N N . ALA A 1 81 ? -3.184 0.302 -33.101 1.00 73.06 81 ALA A N 1
ATOM 592 C CA . ALA A 1 81 ? -1.959 0.349 -32.301 1.00 73.06 81 ALA A CA 1
ATOM 593 C C . ALA A 1 81 ? -2.250 0.505 -30.796 1.00 73.06 81 ALA A C 1
ATOM 595 O O . ALA A 1 81 ? -1.484 0.009 -29.975 1.00 73.06 81 ALA A O 1
ATOM 596 N N . LEU A 1 82 ? -3.374 1.141 -30.440 1.00 76.44 82 LEU A N 1
ATOM 597 C CA . LEU A 1 82 ? -3.782 1.355 -29.045 1.00 76.44 82 LEU A CA 1
ATOM 598 C C . LEU A 1 82 ? -4.228 0.059 -28.361 1.00 76.44 82 LEU A C 1
ATOM 600 O O . LEU A 1 82 ? -3.920 -0.155 -27.200 1.00 76.44 82 LEU A O 1
ATOM 604 N N . HIS A 1 83 ? -4.883 -0.828 -29.106 1.00 76.69 83 HIS A N 1
ATOM 605 C CA . HIS A 1 83 ? -5.389 -2.108 -28.604 1.00 76.69 83 HIS A CA 1
ATOM 606 C C . HIS A 1 83 ? -4.403 -3.258 -28.856 1.00 76.69 83 HIS A C 1
ATOM 608 O O . HIS A 1 83 ? -4.779 -4.428 -28.892 1.00 76.69 83 HIS A O 1
ATOM 614 N N . SER A 1 84 ? -3.131 -2.931 -29.099 1.00 77.56 84 SER A N 1
ATOM 615 C CA . SER A 1 84 ? -2.092 -3.912 -29.415 1.00 77.56 84 SER A CA 1
ATOM 616 C C . SER A 1 84 ? -1.691 -4.772 -28.221 1.00 77.56 84 SER A C 1
ATOM 618 O O . SER A 1 84 ? -1.113 -5.817 -28.447 1.00 77.56 84 SER A O 1
ATOM 620 N N . ALA A 1 85 ? -1.997 -4.371 -26.984 1.00 79.81 85 ALA A N 1
ATOM 621 C CA . ALA A 1 85 ? -1.732 -5.169 -25.784 1.00 79.81 85 ALA A CA 1
ATOM 622 C C . ALA A 1 85 ? -2.936 -6.029 -25.350 1.00 79.81 85 ALA A C 1
ATOM 624 O O . ALA A 1 85 ? -2.809 -6.894 -24.479 1.00 79.81 85 ALA A O 1
ATOM 625 N N . ASP A 1 86 ? -4.107 -5.833 -25.967 1.00 80.31 86 ASP A N 1
ATOM 626 C CA . ASP A 1 86 ? -5.352 -6.491 -25.559 1.00 80.31 86 ASP A CA 1
ATOM 627 C C . ASP A 1 86 ? -5.273 -8.015 -25.701 1.00 80.31 86 ASP A C 1
ATOM 629 O O . ASP A 1 86 ? -5.883 -8.751 -24.925 1.00 80.31 86 ASP A O 1
ATOM 633 N N . HIS A 1 87 ? -4.479 -8.528 -26.649 1.00 80.88 87 HIS A N 1
ATOM 634 C CA . HIS A 1 87 ? -4.304 -9.974 -26.799 1.00 80.88 87 HIS A CA 1
ATOM 635 C C . HIS A 1 87 ? -3.612 -10.622 -25.598 1.00 80.88 87 HIS A C 1
ATOM 637 O O . HIS A 1 87 ? -3.851 -11.806 -25.366 1.00 80.88 87 HIS A O 1
ATOM 643 N N . ILE A 1 88 ? -2.798 -9.874 -24.847 1.00 79.81 88 ILE A N 1
ATOM 644 C CA . ILE A 1 88 ? -2.167 -10.330 -23.600 1.00 79.81 88 ILE A CA 1
ATOM 645 C C . ILE A 1 88 ? -3.124 -10.113 -22.432 1.00 79.81 88 ILE A C 1
ATOM 647 O O . ILE A 1 88 ? -3.333 -11.024 -21.632 1.00 79.81 88 ILE A O 1
ATOM 651 N N . HIS A 1 89 ? -3.754 -8.938 -22.360 1.00 79.62 89 HIS A N 1
ATOM 652 C CA . HIS A 1 89 ? -4.668 -8.594 -21.272 1.00 79.62 89 HIS A CA 1
ATOM 653 C C . HIS A 1 89 ? -5.854 -9.571 -21.174 1.00 79.62 89 HIS A C 1
ATOM 655 O O . HIS A 1 89 ? -6.253 -9.961 -20.078 1.00 79.62 89 HIS A O 1
ATOM 661 N N . TYR A 1 90 ? -6.377 -10.043 -22.311 1.00 82.19 90 TYR A N 1
ATOM 662 C CA . TYR A 1 90 ? -7.486 -11.001 -22.353 1.00 82.19 90 TYR A CA 1
ATOM 663 C C . TYR A 1 90 ? -7.060 -12.471 -22.493 1.00 82.19 90 TYR A C 1
ATOM 665 O O . TYR A 1 90 ? -7.929 -13.341 -22.612 1.00 82.19 90 TYR A O 1
ATOM 673 N N . ALA A 1 91 ? -5.760 -12.780 -22.462 1.00 85.62 91 ALA A N 1
ATOM 674 C CA . ALA A 1 91 ? -5.286 -14.160 -22.542 1.00 85.62 91 ALA A CA 1
ATOM 675 C C . ALA A 1 91 ? -5.735 -14.986 -21.315 1.00 85.62 91 ALA A C 1
ATOM 677 O O . ALA A 1 91 ? -5.818 -14.453 -20.199 1.00 85.62 91 ALA A O 1
ATOM 678 N N . PRO A 1 92 ? -6.024 -16.293 -21.482 1.00 80.75 92 PRO A N 1
ATOM 679 C CA . PRO A 1 92 ? -6.352 -17.162 -20.354 1.00 80.75 92 PRO A CA 1
ATOM 680 C C . PRO A 1 92 ? -5.181 -17.191 -19.356 1.00 80.75 92 PRO A C 1
ATOM 682 O O . PRO A 1 92 ? -4.023 -17.299 -19.747 1.00 80.75 92 PRO A O 1
ATOM 685 N N . GLY A 1 93 ? -5.478 -17.042 -18.063 1.00 84.12 93 GLY A N 1
ATOM 686 C CA . GLY A 1 93 ? -4.479 -16.856 -17.003 1.00 84.12 93 GLY A CA 1
ATOM 687 C C . GLY A 1 93 ? -4.138 -15.383 -16.760 1.00 84.12 93 GLY A C 1
ATOM 688 O O . GLY A 1 93 ? -4.451 -14.858 -15.693 1.00 84.12 93 GLY A O 1
ATOM 689 N N . ALA A 1 94 ? -3.595 -14.680 -17.760 1.00 84.62 94 ALA A N 1
ATOM 690 C CA . ALA A 1 94 ? -3.229 -13.263 -17.628 1.00 84.62 94 ALA A CA 1
ATOM 691 C C . ALA A 1 94 ? -4.434 -12.380 -17.269 1.00 84.62 94 ALA A C 1
ATOM 693 O O . ALA A 1 94 ? -4.346 -11.565 -16.353 1.00 84.62 94 ALA A O 1
ATOM 694 N N . LYS A 1 95 ? -5.595 -12.617 -17.894 1.00 88.75 95 LYS A N 1
ATOM 695 C CA . LYS A 1 95 ? -6.843 -11.897 -17.598 1.00 88.75 95 LYS A CA 1
ATOM 696 C C . LYS A 1 95 ? -7.236 -11.953 -16.123 1.00 88.75 95 LYS A C 1
ATOM 698 O O . LYS A 1 95 ? -7.764 -10.987 -15.588 1.00 88.75 95 LYS A O 1
ATOM 703 N N . GLN A 1 96 ? -7.007 -13.087 -15.464 1.00 88.94 96 GLN A N 1
ATOM 704 C CA . GLN A 1 96 ? -7.356 -13.259 -14.052 1.00 88.94 96 GLN A CA 1
ATOM 705 C C . GLN A 1 96 ? -6.404 -12.462 -13.161 1.00 88.94 96 GLN A C 1
ATOM 707 O O . GLN A 1 96 ? -6.856 -11.824 -12.216 1.00 88.94 96 GLN A O 1
ATOM 712 N N . VAL A 1 97 ? -5.109 -12.461 -13.493 1.00 87.69 97 VAL A N 1
ATOM 713 C CA . VAL A 1 97 ? -4.089 -11.681 -12.779 1.00 87.69 97 VAL A CA 1
ATOM 714 C C . VAL A 1 97 ? -4.346 -10.186 -12.944 1.00 87.69 97 VAL A C 1
ATOM 716 O O . VAL A 1 97 ? -4.379 -9.475 -11.944 1.00 87.69 97 VAL A O 1
ATOM 719 N N . TYR A 1 98 ? -4.613 -9.726 -14.169 1.00 86.56 98 TYR A N 1
ATOM 720 C CA . TYR A 1 98 ? -4.988 -8.336 -14.431 1.00 86.56 98 TYR A CA 1
ATOM 721 C C . TYR A 1 98 ? -6.283 -7.956 -13.715 1.00 86.56 98 TYR A C 1
ATOM 723 O O . TYR A 1 98 ? -6.304 -6.948 -13.029 1.00 86.56 98 TYR A O 1
ATOM 731 N N . ALA A 1 99 ? -7.320 -8.798 -13.748 1.00 89.31 99 ALA A N 1
ATOM 732 C CA . ALA A 1 99 ? -8.550 -8.529 -13.005 1.00 89.31 99 ALA A CA 1
ATOM 733 C C . ALA A 1 99 ? -8.322 -8.450 -11.482 1.00 89.31 99 ALA A C 1
ATOM 735 O O . ALA A 1 99 ? -8.990 -7.677 -10.795 1.00 89.31 99 ALA A O 1
ATOM 736 N N . LEU A 1 100 ? -7.384 -9.234 -10.934 1.00 87.69 100 LEU A N 1
ATOM 737 C CA . LEU A 1 100 ? -7.009 -9.152 -9.520 1.00 87.69 100 LEU A CA 1
ATOM 738 C C . LEU A 1 100 ? -6.214 -7.873 -9.210 1.00 87.69 100 LEU A C 1
ATOM 740 O O . LEU A 1 100 ? -6.415 -7.274 -8.151 1.00 87.69 100 LEU A O 1
ATOM 744 N N . ALA A 1 101 ? -5.326 -7.474 -10.123 1.00 88.00 101 ALA A N 1
ATOM 745 C CA . ALA A 1 101 ? -4.545 -6.246 -10.035 1.00 88.00 101 ALA A CA 1
ATOM 746 C C . ALA A 1 101 ? -5.445 -5.003 -10.126 1.00 88.00 101 ALA A C 1
ATOM 748 O O . ALA A 1 101 ? -5.372 -4.145 -9.252 1.00 88.00 101 ALA A O 1
ATOM 749 N N . ASP A 1 102 ? -6.355 -4.959 -11.102 1.00 87.56 102 ASP A N 1
ATOM 750 C CA . ASP A 1 102 ? -7.322 -3.874 -11.313 1.00 87.56 102 ASP A CA 1
ATOM 751 C C . ASP A 1 102 ? -8.307 -3.753 -10.144 1.00 87.56 102 ASP A C 1
ATOM 753 O O . ASP A 1 102 ? -8.721 -2.657 -9.774 1.00 87.56 102 ASP A O 1
ATOM 757 N N . ALA A 1 103 ? -8.646 -4.873 -9.499 1.00 89.12 103 ALA A N 1
ATOM 758 C CA . ALA A 1 103 ? -9.424 -4.879 -8.262 1.00 89.12 103 ALA A CA 1
ATOM 759 C C . ALA A 1 103 ? -8.626 -4.401 -7.029 1.00 89.12 103 ALA A C 1
ATOM 761 O O . ALA A 1 103 ? -9.150 -4.453 -5.914 1.00 89.12 103 ALA A O 1
ATOM 762 N N . GLY A 1 104 ? -7.357 -4.005 -7.190 1.00 88.38 104 GLY A N 1
ATOM 763 C CA . GLY A 1 104 ? -6.481 -3.561 -6.104 1.00 88.38 104 GLY A C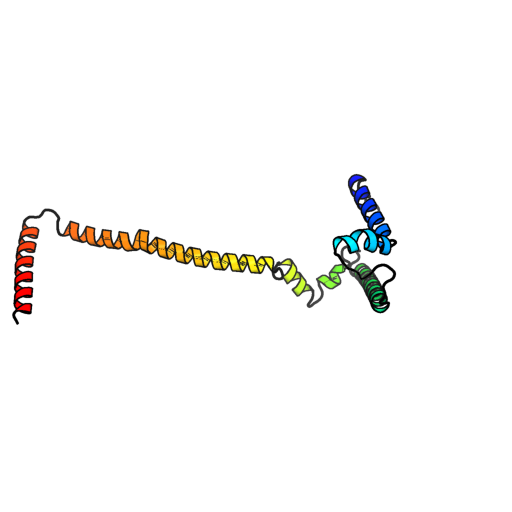A 1
ATOM 764 C C . GLY A 1 104 ? -6.177 -4.653 -5.077 1.00 88.38 104 GLY A C 1
ATOM 765 O O . GLY A 1 104 ? -5.711 -4.355 -3.978 1.00 88.38 104 GLY A O 1
ATOM 766 N N . LYS A 1 105 ? -6.461 -5.923 -5.394 1.00 86.62 105 LYS A N 1
ATOM 767 C CA . LYS A 1 105 ? -6.307 -7.043 -4.454 1.00 86.62 105 LYS A CA 1
ATOM 768 C C . LYS A 1 105 ? -4.861 -7.480 -4.291 1.00 86.62 105 LYS A C 1
ATOM 770 O O . LYS A 1 105 ? -4.566 -8.126 -3.295 1.00 86.62 105 LYS A O 1
ATOM 775 N N . LEU A 1 106 ? -4.000 -7.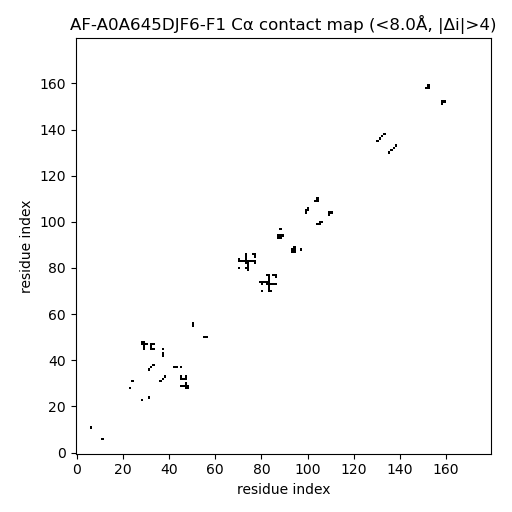163 -5.256 1.00 89.00 106 LEU A N 1
ATOM 776 C CA . LEU A 1 106 ? -2.558 -7.417 -5.196 1.00 89.00 106 LEU A CA 1
ATOM 777 C C . LEU A 1 106 ? -1.776 -6.247 -4.581 1.00 89.00 106 LEU A C 1
ATOM 779 O O . LEU A 1 106 ? -0.552 -6.297 -4.559 1.00 89.00 106 LEU A O 1
ATOM 783 N N . ASP A 1 107 ? -2.462 -5.203 -4.105 1.00 92.19 107 ASP A N 1
ATOM 784 C CA . ASP A 1 107 ? -1.823 -4.036 -3.504 1.00 92.19 107 ASP A CA 1
ATOM 785 C C . ASP A 1 107 ? -1.568 -4.262 -1.997 1.00 92.19 107 ASP A C 1
ATOM 787 O O . ASP A 1 107 ? -2.530 -4.350 -1.219 1.00 92.19 107 ASP A O 1
ATOM 791 N N . PRO A 1 108 ? -0.295 -4.318 -1.549 1.00 91.75 108 PRO A N 1
ATOM 792 C CA . PRO A 1 108 ? 0.046 -4.469 -0.136 1.00 91.75 108 PRO A CA 1
ATOM 793 C C . PRO A 1 108 ? -0.534 -3.360 0.750 1.00 91.75 108 PRO A C 1
ATOM 795 O O . PRO A 1 108 ? -0.841 -3.600 1.922 1.00 91.75 108 PRO A O 1
ATOM 798 N N . TYR A 1 109 ? -0.718 -2.155 0.205 1.00 92.25 109 TYR A N 1
ATOM 799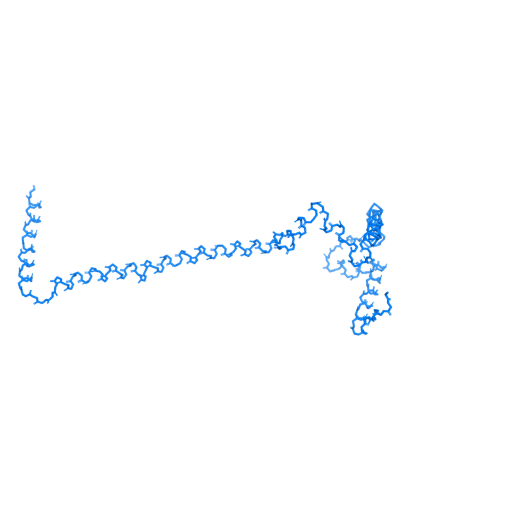 C CA . TYR A 1 109 ? -1.295 -1.033 0.937 1.00 92.25 109 TYR A CA 1
ATOM 800 C C . TYR A 1 109 ? -2.749 -1.309 1.346 1.00 92.25 109 TYR A C 1
ATOM 802 O O . TYR A 1 109 ? -3.146 -1.055 2.489 1.00 92.25 109 TYR A O 1
ATOM 810 N N . ASN A 1 110 ? -3.538 -1.908 0.450 1.00 93.44 110 ASN A N 1
ATOM 811 C CA . ASN A 1 110 ? -4.933 -2.260 0.722 1.00 93.44 110 ASN A CA 1
ATOM 812 C C . ASN A 1 110 ? -5.054 -3.349 1.796 1.00 93.44 110 ASN A C 1
ATOM 814 O O . ASN A 1 110 ? -5.962 -3.313 2.628 1.00 93.44 110 ASN A O 1
ATOM 818 N N . TRP A 1 111 ? -4.122 -4.302 1.833 1.00 93.62 111 TRP A N 1
ATOM 819 C CA . TRP A 1 111 ? -4.090 -5.311 2.895 1.00 93.62 111 TRP A CA 1
ATOM 820 C C . TRP A 1 111 ? -3.756 -4.701 4.251 1.00 93.62 111 TRP A C 1
ATOM 822 O O . TRP A 1 111 ? -4.417 -5.008 5.246 1.00 93.62 111 TRP A O 1
ATOM 832 N N . LEU A 1 112 ? -2.766 -3.810 4.293 1.00 94.31 112 LEU A N 1
ATOM 833 C CA . LEU A 1 112 ? -2.346 -3.163 5.530 1.00 94.31 112 LEU A CA 1
ATOM 834 C C . LEU A 1 112 ? -3.458 -2.276 6.104 1.00 94.31 112 LEU A C 1
ATOM 836 O O . LEU A 1 112 ? -3.769 -2.354 7.293 1.00 94.31 112 LEU A O 1
ATOM 840 N N . THR A 1 113 ? -4.102 -1.474 5.257 1.00 94.81 113 THR A N 1
ATOM 841 C CA . THR A 1 113 ? -5.228 -0.624 5.669 1.00 94.81 113 THR A CA 1
ATOM 842 C C . THR A 1 113 ? -6.419 -1.452 6.152 1.00 94.81 113 THR A C 1
ATOM 844 O O . THR A 1 113 ? -7.014 -1.117 7.179 1.00 94.81 113 THR A O 1
ATOM 847 N N . ALA A 1 114 ? -6.729 -2.574 5.494 1.00 94.12 114 ALA A N 1
ATOM 848 C CA . ALA A 1 114 ? -7.762 -3.501 5.955 1.00 94.12 114 ALA A CA 1
ATOM 849 C C . ALA A 1 114 ? -7.417 -4.134 7.315 1.00 94.12 114 ALA A C 1
ATOM 851 O O . ALA A 1 114 ? -8.288 -4.221 8.185 1.00 94.12 114 ALA A O 1
ATOM 852 N N . ALA A 1 115 ? -6.158 -4.528 7.529 1.00 96.06 115 ALA A N 1
ATOM 853 C CA . ALA A 1 115 ? -5.692 -5.096 8.793 1.00 96.06 115 ALA A CA 1
ATOM 854 C C . ALA A 1 115 ? -5.789 -4.083 9.946 1.00 96.06 115 ALA A C 1
ATOM 856 O O . ALA A 1 115 ? -6.360 -4.392 10.995 1.00 96.06 115 ALA A O 1
ATOM 857 N N . ILE A 1 116 ? -5.316 -2.852 9.731 1.00 96.44 116 ILE A N 1
ATOM 858 C CA . ILE A 1 116 ? -5.410 -1.761 10.715 1.00 96.44 116 ILE A CA 1
ATOM 859 C C . ILE A 1 116 ? -6.877 -1.422 11.001 1.00 96.44 116 ILE A C 1
ATOM 861 O O . ILE A 1 116 ? -7.265 -1.262 12.160 1.00 96.44 116 ILE A O 1
ATOM 865 N N . GLY A 1 117 ? -7.719 -1.367 9.965 1.00 97.19 117 GLY A N 1
ATOM 866 C CA . GLY A 1 117 ? -9.156 -1.150 10.118 1.00 97.19 117 GLY A CA 1
ATOM 867 C C . GLY A 1 117 ? -9.835 -2.257 10.930 1.00 97.19 117 GLY A C 1
ATOM 868 O O . GLY A 1 117 ? -10.685 -1.974 11.775 1.00 97.19 117 GLY A O 1
ATOM 869 N N . GLY A 1 118 ? -9.438 -3.515 10.721 1.00 96.44 118 GLY A N 1
ATOM 870 C CA . GLY A 1 118 ? -9.887 -4.654 11.521 1.00 96.44 118 GLY A CA 1
ATOM 871 C C . GLY A 1 118 ? -9.491 -4.520 12.991 1.00 96.44 118 GLY A C 1
ATOM 872 O O . GLY A 1 118 ? -10.350 -4.609 13.868 1.00 96.44 118 GLY A O 1
ATOM 873 N N . PHE A 1 119 ? -8.219 -4.225 13.256 1.00 96.94 119 PHE A N 1
ATOM 874 C CA . PHE A 1 119 ? -7.708 -4.012 14.610 1.00 96.94 119 PHE A CA 1
ATOM 875 C C . PHE A 1 119 ? -8.434 -2.867 15.332 1.00 96.94 119 PHE A C 1
ATOM 877 O O . PHE A 1 119 ? -8.908 -3.037 16.455 1.00 96.94 119 PHE A O 1
ATOM 884 N N . SER A 1 120 ? -8.626 -1.731 14.657 1.00 96.75 120 SER A N 1
ATOM 885 C CA . SER A 1 120 ? -9.354 -0.582 15.205 1.00 96.75 120 SER A CA 1
ATOM 886 C C . SER A 1 120 ? -10.790 -0.936 15.609 1.00 96.75 120 SER A C 1
ATOM 888 O O . SER A 1 120 ? -11.248 -0.534 16.680 1.00 96.75 120 SER A O 1
ATOM 890 N N . ARG A 1 121 ? -11.500 -1.744 14.808 1.00 97.12 121 ARG A N 1
ATOM 891 C CA . ARG A 1 121 ? -12.854 -2.210 15.159 1.00 97.12 121 ARG A CA 1
ATOM 892 C C . ARG A 1 121 ? -12.868 -3.042 16.434 1.00 97.12 121 ARG A C 1
ATOM 894 O O . ARG A 1 121 ? -13.777 -2.862 17.242 1.00 97.12 121 ARG A O 1
ATOM 901 N N . VAL A 1 122 ? -11.871 -3.903 16.626 1.00 97.44 122 VAL A N 1
ATOM 902 C CA . VAL A 1 122 ? -11.735 -4.699 17.853 1.00 97.44 122 VAL A CA 1
ATOM 903 C C . VAL A 1 122 ? -11.521 -3.783 19.057 1.00 97.44 122 VAL A C 1
ATOM 905 O O . VAL A 1 122 ? -12.255 -3.896 20.037 1.00 97.44 122 VAL A O 1
ATOM 908 N N . CYS A 1 123 ? -10.596 -2.824 18.965 1.00 96.75 123 CYS A N 1
ATOM 909 C CA . CYS A 1 123 ? -10.368 -1.844 20.031 1.00 96.75 123 CYS A CA 1
ATOM 910 C C . CYS A 1 123 ? -11.643 -1.060 20.371 1.00 96.75 123 CYS A C 1
ATOM 912 O O . CYS A 1 123 ? -12.020 -0.985 21.539 1.00 96.75 123 CYS A O 1
ATOM 914 N N . MET A 1 124 ? -12.363 -0.564 19.358 1.00 97.25 124 MET A N 1
ATOM 915 C CA . MET A 1 124 ? -13.632 0.144 19.560 1.00 97.25 124 MET A CA 1
ATOM 916 C C . MET A 1 124 ? -14.699 -0.732 20.223 1.00 97.25 124 MET A C 1
ATOM 918 O O . MET A 1 124 ? -15.540 -0.233 20.968 1.00 97.25 124 MET A O 1
ATOM 922 N N . GLN A 1 125 ? -14.722 -2.032 19.933 1.00 97.06 125 GLN A N 1
ATOM 923 C CA . GLN A 1 125 ? -15.695 -2.941 20.528 1.00 97.06 125 GLN A CA 1
ATOM 924 C C . GLN A 1 125 ? -15.388 -3.207 22.005 1.00 97.06 125 GLN A C 1
ATOM 926 O O . GLN A 1 125 ? -16.314 -3.240 22.816 1.00 97.06 125 GLN A O 1
ATOM 931 N N . ILE A 1 126 ? -14.106 -3.324 22.357 1.00 96.94 126 ILE A N 1
ATOM 932 C CA . ILE A 1 126 ? -13.656 -3.422 23.750 1.00 96.94 126 ILE A CA 1
ATOM 933 C C . ILE A 1 126 ? -14.025 -2.145 24.505 1.00 96.94 126 ILE A C 1
ATOM 935 O O . ILE A 1 126 ? -14.662 -2.223 25.553 1.00 96.94 126 ILE A O 1
ATOM 939 N N . GLU A 1 127 ? -13.695 -0.978 23.952 1.00 97.25 127 GLU A N 1
ATOM 940 C CA . GLU A 1 127 ? -14.000 0.319 24.562 1.00 97.25 127 GLU A CA 1
ATOM 941 C C . GLU A 1 127 ? -15.504 0.482 24.813 1.00 97.25 127 GLU A C 1
ATOM 943 O O . GLU A 1 127 ? -15.918 0.766 25.934 1.00 97.25 127 GLU A O 1
ATOM 948 N N . LYS A 1 128 ? -16.344 0.179 23.815 1.00 96.94 128 LYS A N 1
ATOM 949 C CA . LYS A 1 128 ? -17.808 0.189 23.975 1.00 96.94 128 LYS A CA 1
ATOM 950 C C . LYS A 1 128 ? -18.291 -0.779 25.052 1.00 96.94 128 LYS A C 1
ATOM 952 O O . LYS A 1 128 ? -19.250 -0.464 25.757 1.00 96.94 128 LYS A O 1
ATOM 957 N N . GLY A 1 129 ? -17.659 -1.946 25.173 1.00 96.62 129 GLY A N 1
ATOM 958 C CA . GLY A 1 129 ? -17.951 -2.910 26.231 1.00 96.62 129 GLY A CA 1
ATOM 959 C C . GLY A 1 129 ? -17.655 -2.334 27.614 1.00 96.62 129 GLY A C 1
ATOM 960 O O . GLY A 1 129 ? -18.513 -2.385 28.495 1.00 96.62 129 GLY A O 1
ATOM 961 N N . VAL A 1 130 ? -16.485 -1.715 27.780 1.00 96.62 130 VAL A N 1
ATOM 962 C CA . VAL A 1 130 ? -16.086 -1.046 29.025 1.00 96.62 130 VAL A CA 1
ATOM 963 C C . VAL A 1 130 ? -17.047 0.098 29.354 1.00 96.62 130 VAL A C 1
ATOM 965 O O . VAL A 1 130 ? -17.614 0.113 30.447 1.00 96.62 130 VAL A O 1
ATOM 968 N N . SER A 1 131 ? -17.321 1.002 28.410 1.00 96.81 131 SER A N 1
ATOM 969 C CA . SER A 1 131 ? -18.278 2.098 28.615 1.00 96.81 131 SER A CA 1
ATOM 970 C C . SER A 1 131 ? -19.666 1.584 28.990 1.00 96.81 131 SER A C 1
ATOM 972 O O . SER A 1 131 ? -20.301 2.124 29.886 1.00 96.81 131 SER A O 1
ATOM 974 N N . TRP A 1 132 ? -20.144 0.497 28.377 1.00 97.31 132 TRP A N 1
ATOM 975 C CA . TRP A 1 132 ? -21.437 -0.081 28.746 1.00 97.31 132 TRP A CA 1
ATOM 976 C C . TRP A 1 132 ? -21.474 -0.550 30.208 1.00 97.31 132 TRP A C 1
ATOM 978 O O . TRP A 1 132 ? -22.469 -0.304 30.898 1.00 97.31 132 TRP A O 1
ATOM 988 N N . VAL A 1 133 ? -20.401 -1.182 30.698 1.00 96.44 133 VAL A N 1
ATOM 989 C CA . VAL A 1 133 ? -20.305 -1.624 32.099 1.00 96.44 133 VAL A CA 1
ATOM 990 C C . VAL A 1 133 ? -20.398 -0.427 33.045 1.00 96.44 133 VAL A C 1
ATOM 992 O O . VAL A 1 133 ? -21.199 -0.459 33.982 1.00 96.44 133 VAL A O 1
ATOM 995 N N . TYR A 1 134 ? -19.630 0.631 32.782 1.00 94.88 134 TYR A N 1
ATOM 996 C CA . TYR A 1 134 ? -19.554 1.797 33.665 1.00 94.88 134 TYR A CA 1
ATOM 997 C C . TYR A 1 134 ? -20.761 2.734 33.563 1.00 94.88 134 TYR A C 1
ATOM 999 O O . TYR A 1 134 ? -21.223 3.227 34.589 1.00 94.88 134 TYR A O 1
ATOM 1007 N N . ASP A 1 135 ? -21.319 2.937 32.371 1.00 94.44 135 ASP A N 1
ATOM 1008 C CA . ASP A 1 135 ? -22.381 3.927 32.157 1.00 94.44 135 ASP A CA 1
ATOM 1009 C C . ASP A 1 135 ? -23.783 3.339 32.335 1.00 94.44 135 ASP A C 1
ATOM 1011 O O . ASP A 1 135 ? -24.720 4.041 32.727 1.00 94.44 135 ASP A O 1
ATOM 1015 N N . LYS A 1 136 ? -23.960 2.047 32.033 1.00 93.25 136 LYS A N 1
ATOM 1016 C CA . LYS A 1 136 ? -25.274 1.385 32.072 1.00 93.25 136 LYS A CA 1
ATOM 1017 C C . LYS A 1 136 ? -25.339 0.257 33.085 1.00 93.25 136 LYS A C 1
ATOM 1019 O O . LYS A 1 136 ? -26.316 0.196 33.829 1.00 93.25 136 LYS A O 1
ATOM 1024 N N . GLY A 1 137 ? -24.330 -0.610 33.128 1.00 94.56 137 GLY A N 1
ATOM 1025 C CA . GLY A 1 137 ? -24.315 -1.782 34.002 1.00 94.56 137 GLY A CA 1
ATOM 1026 C C . GLY A 1 137 ? -24.362 -1.399 35.480 1.00 94.56 137 GLY A C 1
ATOM 1027 O O . GLY A 1 137 ? -25.361 -1.642 36.161 1.00 94.56 137 GLY A O 1
ATOM 1028 N N . VAL A 1 138 ? -23.301 -0.752 35.965 1.00 95.06 138 VAL A N 1
ATOM 1029 C CA . VAL A 1 138 ? -23.170 -0.368 37.379 1.00 95.06 138 VAL A CA 1
ATOM 1030 C C . VAL A 1 138 ? -24.261 0.627 37.809 1.00 95.06 138 VAL A C 1
ATOM 1032 O O . VAL A 1 138 ? -24.951 0.351 38.794 1.00 95.06 138 VAL A O 1
ATOM 1035 N N . PRO A 1 139 ? -24.524 1.734 37.083 1.00 95.50 139 PRO A N 1
ATOM 1036 C CA . PRO A 1 139 ? -25.552 2.688 37.488 1.00 95.50 139 PRO A CA 1
ATOM 1037 C C . PRO A 1 139 ? -26.959 2.093 37.407 1.00 95.50 139 PRO A C 1
ATOM 1039 O O . PRO A 1 139 ? -27.814 2.437 38.222 1.00 95.50 139 PRO A O 1
ATOM 1042 N N . GLY A 1 140 ? -27.211 1.188 36.456 1.00 94.31 140 GLY A N 1
ATOM 1043 C CA . GLY A 1 140 ? -28.475 0.465 36.337 1.00 94.31 140 GLY A CA 1
ATOM 1044 C C . GLY A 1 140 ? -28.739 -0.440 37.539 1.00 94.31 140 GLY A C 1
ATOM 1045 O O . GLY A 1 140 ? -29.831 -0.390 38.106 1.00 94.31 140 GLY A O 1
ATOM 1046 N N . LEU A 1 141 ? -27.728 -1.197 37.978 1.00 94.44 141 LEU A N 1
ATOM 1047 C CA . LEU A 1 141 ? -27.809 -2.024 39.186 1.00 94.44 141 LEU A CA 1
ATOM 1048 C C . LEU A 1 141 ? -28.073 -1.178 40.434 1.00 94.44 141 LEU A C 1
ATOM 1050 O O . LEU A 1 141 ? -29.001 -1.476 41.188 1.00 94.44 141 LEU A O 1
ATOM 1054 N N . ILE A 1 142 ? -27.311 -0.095 40.621 1.00 94.62 142 ILE A N 1
ATOM 1055 C CA . ILE A 1 142 ? -27.480 0.802 41.772 1.00 94.62 142 ILE A CA 1
ATOM 1056 C C . ILE A 1 142 ? -28.881 1.417 41.764 1.00 94.62 142 ILE A C 1
ATOM 1058 O O . ILE A 1 142 ? -29.577 1.346 42.772 1.00 94.62 142 ILE A O 1
ATOM 1062 N N . ARG A 1 143 ? -29.347 1.945 40.623 1.00 93.88 143 ARG A N 1
ATOM 1063 C CA . ARG A 1 143 ? -30.715 2.480 40.490 1.00 93.88 143 ARG A CA 1
ATOM 1064 C C . ARG A 1 143 ? -31.774 1.429 40.817 1.00 93.88 143 ARG A C 1
ATOM 1066 O O . ARG A 1 143 ? -32.753 1.758 41.483 1.00 93.88 143 ARG A O 1
ATOM 1073 N N . GLY A 1 144 ? -31.574 0.181 40.394 1.00 92.44 144 GLY A N 1
ATOM 1074 C CA . GLY A 1 144 ? -32.448 -0.941 40.731 1.00 92.44 144 GLY A CA 1
ATOM 1075 C C . GLY A 1 144 ? -32.552 -1.147 42.241 1.00 92.44 144 GLY A C 1
ATOM 1076 O O . GLY A 1 144 ? -33.651 -1.062 42.794 1.00 92.44 144 GLY A O 1
ATOM 1077 N N . VAL A 1 145 ? -31.415 -1.320 42.921 1.00 92.75 145 VAL A N 1
ATOM 1078 C CA . VAL A 1 145 ? -31.359 -1.498 44.384 1.00 92.75 145 VAL A CA 1
ATOM 1079 C C . VAL A 1 145 ? -31.944 -0.288 45.117 1.00 92.75 145 VAL A C 1
ATOM 1081 O O . VAL A 1 145 ? -32.782 -0.455 46.003 1.00 92.75 145 VAL A O 1
ATOM 1084 N N . SER A 1 146 ? -31.583 0.933 44.717 1.00 91.44 146 SER A N 1
ATOM 1085 C CA . SER A 1 146 ? -32.121 2.164 45.306 1.00 91.44 146 SER A CA 1
ATOM 1086 C C . SER A 1 146 ? -33.634 2.276 45.127 1.00 91.44 146 SER A C 1
ATOM 1088 O O . SER A 1 146 ? -34.323 2.680 46.060 1.00 91.44 146 SER A O 1
ATOM 1090 N N . SER A 1 147 ? -34.178 1.882 43.972 1.00 92.31 147 SER A N 1
ATOM 1091 C CA . SER A 1 147 ? -35.628 1.897 43.741 1.00 92.31 147 SER A CA 1
ATOM 1092 C C . SER A 1 147 ? -36.366 0.895 44.633 1.00 92.31 147 SER A C 1
ATOM 1094 O O . SER A 1 147 ? -37.422 1.218 45.179 1.00 92.31 147 SER A O 1
ATOM 1096 N N . LEU A 1 148 ? -35.795 -0.296 44.842 1.00 89.06 148 LEU A N 1
ATOM 1097 C CA . LEU A 1 148 ? -36.343 -1.303 45.752 1.00 89.06 148 LEU A CA 1
ATOM 1098 C C . LEU A 1 148 ? -36.321 -0.801 47.197 1.00 89.06 148 LEU A C 1
ATOM 1100 O O . LEU A 1 148 ? -37.335 -0.890 47.892 1.00 89.06 148 LEU A O 1
ATOM 1104 N N . LEU A 1 149 ? -35.203 -0.207 47.619 1.00 87.38 149 LEU A N 1
ATOM 1105 C CA . LEU A 1 149 ? -35.058 0.372 48.952 1.00 87.38 149 LEU A CA 1
ATOM 1106 C C . LEU A 1 149 ? -36.042 1.529 49.173 1.00 87.38 149 LEU A C 1
ATOM 1108 O O . LEU A 1 149 ? -36.700 1.590 50.209 1.00 87.38 149 LEU A O 1
ATOM 1112 N N . HIS A 1 150 ? -36.216 2.400 48.178 1.00 87.19 150 HIS A N 1
ATOM 1113 C CA . HIS A 1 150 ? -37.175 3.502 48.239 1.00 87.19 150 HIS A CA 1
ATOM 1114 C C . HIS A 1 150 ? -38.628 3.005 48.331 1.00 87.19 150 HIS A C 1
ATOM 1116 O O . HIS A 1 150 ? -39.424 3.546 49.097 1.00 87.19 150 HIS A O 1
ATOM 1122 N N . ARG A 1 151 ? -38.980 1.924 47.620 1.00 84.00 151 ARG A N 1
ATOM 1123 C CA . ARG A 1 151 ? -40.310 1.294 47.732 1.00 84.00 151 ARG A CA 1
ATOM 1124 C C . ARG A 1 151 ? -40.545 0.661 49.104 1.00 84.00 151 ARG A C 1
ATOM 1126 O O . ARG A 1 151 ? -41.677 0.697 49.595 1.00 84.00 151 ARG A O 1
ATOM 1133 N N . ALA A 1 152 ? -39.508 0.085 49.711 1.00 81.38 152 ALA A N 1
ATOM 1134 C CA . ALA A 1 152 ? -39.579 -0.449 51.067 1.00 81.38 152 ALA A CA 1
ATOM 1135 C C . ALA A 1 152 ? -39.755 0.678 52.105 1.00 81.38 152 ALA A C 1
ATOM 1137 O O . ALA A 1 152 ? -40.600 0.565 52.994 1.00 81.38 152 ALA A O 1
ATOM 1138 N N . ALA A 1 153 ? -39.037 1.791 51.940 1.00 77.44 153 ALA A N 1
ATOM 1139 C CA . ALA A 1 153 ? -39.040 2.946 52.836 1.00 77.44 153 ALA A CA 1
ATOM 1140 C C . ALA A 1 153 ? -39.918 4.106 52.315 1.00 77.44 153 ALA A C 1
ATOM 1142 O O . ALA A 1 153 ? -39.422 5.201 52.061 1.00 77.44 153 ALA A O 1
ATOM 1143 N N . ASN A 1 154 ? -41.230 3.878 52.156 1.00 81.81 154 ASN A N 1
ATOM 1144 C CA . ASN A 1 154 ? -42.148 4.863 51.553 1.00 81.81 154 ASN A CA 1
ATOM 1145 C C . ASN A 1 154 ? -42.929 5.760 52.544 1.00 81.81 154 ASN A C 1
ATOM 1147 O O . ASN A 1 154 ? -43.913 6.380 52.145 1.00 81.81 154 ASN A O 1
ATOM 1151 N N . GLY A 1 155 ? -42.546 5.816 53.826 1.00 77.94 155 GLY A N 1
ATOM 1152 C CA . GLY A 1 155 ? -43.224 6.663 54.825 1.00 77.94 155 GLY A CA 1
ATOM 1153 C C . GLY A 1 155 ? -44.365 5.993 55.613 1.00 77.94 155 GLY A C 1
ATOM 1154 O O . GLY A 1 155 ? -44.866 6.573 56.571 1.00 77.94 155 GLY A O 1
ATOM 1155 N N . SER A 1 156 ? -44.760 4.759 55.285 1.00 83.44 156 SER A N 1
ATOM 1156 C CA . SER A 1 156 ? -45.799 4.024 56.026 1.00 83.44 156 SER A CA 1
ATOM 1157 C C . SER A 1 156 ? -45.322 3.550 57.410 1.00 83.44 156 SER A C 1
ATOM 1159 O O . SER A 1 156 ? -44.536 2.605 57.496 1.00 83.44 156 SER A O 1
ATOM 1161 N N . LEU A 1 157 ? -45.898 4.090 58.494 1.00 84.00 157 LEU A N 1
ATOM 1162 C CA . LEU A 1 157 ? -45.589 3.723 59.892 1.00 84.00 157 LEU A CA 1
ATOM 1163 C C . LEU A 1 157 ? -45.617 2.200 60.143 1.00 84.00 157 LEU A C 1
ATOM 1165 O O . LEU A 1 157 ? -44.695 1.645 60.737 1.00 84.00 157 LEU A O 1
ATOM 1169 N N . THR A 1 158 ? -46.629 1.503 59.617 1.00 83.88 158 THR A N 1
ATOM 1170 C CA . THR A 1 158 ? -46.795 0.045 59.768 1.00 83.88 158 THR A CA 1
ATOM 1171 C C . THR A 1 158 ? -45.621 -0.755 59.198 1.00 83.88 158 THR A C 1
ATOM 1173 O O . THR A 1 158 ? -45.233 -1.768 59.773 1.00 83.88 158 THR A O 1
ATOM 1176 N N . ARG A 1 159 ? -45.012 -0.299 58.092 1.00 81.12 159 ARG A N 1
ATOM 1177 C CA . ARG A 1 159 ? -43.863 -0.979 57.473 1.00 81.12 159 ARG A CA 1
ATOM 1178 C C . ARG A 1 159 ? -42.596 -0.790 58.293 1.00 81.12 159 ARG A C 1
ATOM 1180 O O . ARG A 1 159 ? -41.833 -1.737 58.423 1.00 81.12 159 ARG A O 1
ATOM 1187 N N . TYR A 1 160 ? -42.395 0.388 58.884 1.00 85.38 160 TYR A N 1
ATOM 1188 C CA . TYR A 1 160 ? -41.258 0.630 59.775 1.00 85.38 160 TYR A CA 1
ATOM 1189 C C . TYR A 1 160 ? -41.358 -0.183 61.066 1.00 85.38 160 TYR A C 1
ATOM 1191 O O . TYR A 1 160 ? -40.365 -0.775 61.477 1.00 85.38 160 TYR A O 1
ATOM 1199 N N . LEU A 1 161 ? -42.551 -0.280 61.663 1.00 85.75 161 LEU A N 1
ATOM 1200 C CA . LEU A 1 161 ? -42.780 -1.135 62.834 1.00 85.75 161 LEU A CA 1
ATOM 1201 C C . LEU A 1 161 ? -42.556 -2.619 62.507 1.00 85.75 161 LEU A C 1
ATOM 1203 O O . LEU A 1 161 ? -41.878 -3.312 63.264 1.00 85.75 161 LEU A O 1
ATOM 1207 N N . ALA A 1 162 ? -43.053 -3.095 61.360 1.00 85.19 162 ALA A N 1
ATOM 1208 C CA . ALA A 1 162 ? -42.802 -4.460 60.896 1.00 85.19 162 ALA A CA 1
ATOM 1209 C C . ALA A 1 162 ? -41.307 -4.721 60.634 1.00 85.19 162 ALA A C 1
ATOM 1211 O O . ALA A 1 162 ? -40.795 -5.771 61.013 1.00 85.19 162 ALA A O 1
ATOM 1212 N N . LEU A 1 163 ? -40.590 -3.760 60.040 1.00 85.69 163 LEU A N 1
ATOM 1213 C CA . LEU A 1 163 ? -39.149 -3.856 59.798 1.00 85.69 163 LEU A CA 1
ATOM 1214 C C . LEU A 1 163 ? -38.349 -3.862 61.111 1.00 85.69 163 LEU A C 1
ATOM 1216 O O . LEU A 1 163 ? -37.396 -4.625 61.232 1.00 85.69 163 LEU A O 1
ATOM 1220 N N . ALA A 1 164 ? -38.751 -3.066 62.105 1.00 87.25 164 ALA A N 1
ATOM 1221 C CA . ALA A 1 164 ? -38.129 -3.047 63.429 1.00 87.25 164 ALA A CA 1
ATOM 1222 C C . ALA A 1 164 ? -38.339 -4.373 64.179 1.00 87.25 164 ALA A C 1
ATOM 1224 O O . ALA A 1 164 ? -37.385 -4.931 64.720 1.00 87.25 164 ALA A O 1
ATOM 1225 N N . ALA A 1 165 ? -39.560 -4.918 64.155 1.00 89.06 165 ALA A N 1
ATOM 1226 C CA . ALA A 1 165 ? -39.860 -6.226 64.738 1.00 89.06 165 ALA A CA 1
ATOM 1227 C C . ALA A 1 165 ? -39.098 -7.362 64.027 1.00 89.06 165 ALA A C 1
ATOM 1229 O O . ALA A 1 165 ? -38.526 -8.230 64.686 1.00 89.06 165 ALA A O 1
ATOM 1230 N N . ALA A 1 166 ? -39.024 -7.328 62.691 1.00 89.88 166 ALA A N 1
ATOM 1231 C CA . ALA A 1 166 ? -38.242 -8.281 61.902 1.00 89.88 166 ALA A CA 1
ATOM 1232 C C . ALA A 1 166 ? -36.733 -8.169 62.182 1.00 89.88 166 ALA A C 1
ATOM 1234 O O . ALA A 1 166 ? -36.054 -9.187 62.297 1.00 89.88 166 ALA A O 1
ATOM 1235 N N . GLY A 1 167 ? -36.212 -6.948 62.340 1.00 89.31 167 GLY A N 1
ATOM 1236 C CA . GLY A 1 167 ? -34.826 -6.698 62.733 1.00 89.31 167 GLY A CA 1
ATOM 1237 C C . GLY A 1 167 ? -34.498 -7.287 64.105 1.00 89.31 167 GLY A C 1
ATOM 1238 O O . GLY A 1 167 ? -33.490 -7.975 64.243 1.00 89.31 167 GLY A O 1
ATOM 1239 N N . LEU A 1 168 ? -35.380 -7.101 65.094 1.00 93.00 168 LEU A N 1
ATOM 1240 C CA . LEU A 1 168 ? -35.232 -7.689 66.429 1.00 93.00 168 LEU A CA 1
ATOM 1241 C C . LEU A 1 168 ? -35.197 -9.226 66.371 1.00 93.00 168 LEU A C 1
ATOM 1243 O O . LEU A 1 168 ? -34.310 -9.847 66.955 1.00 93.00 168 LEU A O 1
ATOM 1247 N N . ALA A 1 169 ? -36.127 -9.835 65.629 1.00 92.00 169 ALA A N 1
ATOM 1248 C CA . ALA A 1 169 ? -36.177 -11.283 65.446 1.00 92.00 169 ALA A CA 1
ATOM 1249 C C . ALA A 1 169 ? -34.923 -11.819 64.734 1.00 92.00 169 ALA A C 1
ATOM 1251 O O . ALA A 1 169 ? -34.384 -12.845 65.140 1.00 92.00 169 ALA A O 1
ATOM 1252 N N . CYS A 1 170 ? -34.430 -11.108 63.715 1.00 93.31 170 CYS A N 1
ATOM 1253 C CA . CYS A 1 170 ? -33.211 -11.461 62.990 1.00 93.31 170 CYS A CA 1
ATOM 1254 C C . CYS A 1 170 ? -31.979 -11.430 63.906 1.00 93.31 170 CYS A C 1
ATOM 1256 O O . CYS A 1 170 ? -31.212 -12.389 63.935 1.00 93.31 170 CYS A O 1
ATOM 1258 N N . VAL A 1 171 ? -31.821 -10.374 64.711 1.00 93.75 171 VAL A N 1
ATOM 1259 C CA . VAL A 1 171 ? -30.717 -10.266 65.678 1.00 93.75 171 VAL A CA 1
ATOM 1260 C C . VAL A 1 171 ? -30.791 -11.384 66.719 1.00 93.75 171 VAL A C 1
ATOM 1262 O O . VAL A 1 171 ? -29.777 -12.024 66.986 1.00 93.75 171 VAL A O 1
ATOM 1265 N N . ALA A 1 172 ? -31.977 -11.673 67.261 1.00 92.50 172 ALA A N 1
ATOM 1266 C CA . ALA A 1 172 ? -32.167 -12.787 68.190 1.00 92.50 172 ALA A CA 1
ATOM 1267 C C . ALA A 1 172 ? -31.780 -14.137 67.559 1.00 92.50 172 ALA A C 1
ATOM 1269 O O . ALA A 1 172 ? -31.107 -14.938 68.202 1.00 92.50 172 ALA A O 1
ATOM 1270 N N . LEU A 1 173 ? -32.137 -14.360 66.290 1.00 94.38 173 LEU A N 1
ATOM 1271 C CA . LEU A 1 173 ? -31.752 -15.548 65.521 1.00 94.38 173 LEU A CA 1
ATOM 1272 C C . LEU A 1 173 ? -30.236 -15.658 65.343 1.00 94.38 173 LEU A C 1
ATOM 1274 O O . LEU A 1 173 ? -29.675 -16.724 65.574 1.00 94.38 173 LEU A O 1
ATOM 1278 N N . VAL A 1 174 ? -29.567 -14.563 64.973 1.00 94.19 174 VAL A N 1
ATOM 1279 C CA . VAL A 1 174 ? -28.103 -14.526 64.831 1.00 94.19 174 VAL A CA 1
ATOM 1280 C C . VAL A 1 174 ? -27.424 -14.845 66.161 1.00 94.19 174 VAL A C 1
ATOM 1282 O O . VAL A 1 174 ? -26.510 -15.663 66.193 1.00 94.19 174 VAL A O 1
ATOM 1285 N N . PHE A 1 175 ? -27.892 -14.265 67.269 1.00 92.81 175 PHE A N 1
ATOM 1286 C CA . PHE A 1 175 ? -27.362 -14.581 68.596 1.00 92.81 175 PHE A CA 1
ATOM 1287 C C . PHE A 1 175 ? -27.571 -16.045 68.978 1.00 92.81 175 PHE A C 1
ATOM 1289 O O . PHE A 1 175 ? -26.663 -16.652 69.534 1.00 92.81 175 PHE A O 1
ATOM 1296 N N . LEU A 1 176 ? -28.732 -16.617 68.661 1.00 92.12 176 LEU A N 1
ATOM 1297 C CA . LEU A 1 176 ? -29.041 -18.016 68.950 1.00 92.12 176 LEU A CA 1
ATOM 1298 C C . LEU A 1 176 ? -28.163 -18.966 68.123 1.00 92.12 176 LEU A C 1
ATOM 1300 O O . LEU A 1 176 ? -27.698 -19.961 68.657 1.00 92.12 176 LEU A O 1
ATOM 1304 N N . ILE A 1 177 ? -27.870 -18.620 66.865 1.00 93.75 177 ILE A N 1
ATOM 1305 C CA . ILE A 1 177 ? -26.921 -19.354 66.010 1.00 93.75 177 ILE A CA 1
ATOM 1306 C C . ILE A 1 177 ? -25.485 -19.261 66.544 1.00 93.75 177 ILE A C 1
ATOM 1308 O O . ILE A 1 177 ? -24.727 -20.206 66.394 1.00 93.75 177 ILE A O 1
ATOM 1312 N N . ILE A 1 178 ? -25.091 -18.133 67.139 1.00 90.69 178 ILE A N 1
ATOM 1313 C CA . ILE A 1 178 ? -23.737 -17.947 67.691 1.00 90.69 178 ILE A CA 1
ATOM 1314 C C . ILE A 1 178 ? -23.567 -18.651 69.051 1.00 90.69 178 ILE A C 1
ATOM 1316 O O . ILE A 1 178 ? -22.457 -19.047 69.397 1.00 90.69 178 ILE A O 1
ATOM 1320 N N . LEU A 1 179 ? -24.639 -18.772 69.839 1.00 81.75 179 LEU A N 1
ATOM 1321 C CA . LEU A 1 179 ? -24.640 -19.412 71.164 1.00 81.75 179 LEU A CA 1
ATOM 1322 C C . LEU A 1 179 ? -24.755 -20.945 71.126 1.00 81.75 179 LEU A C 1
ATOM 1324 O O . LEU A 1 179 ? -24.574 -21.571 72.172 1.00 81.75 179 LEU A O 1
ATOM 1328 N N . LEU A 1 180 ? -25.095 -21.524 69.972 1.00 70.12 180 LEU A N 1
ATOM 1329 C CA . LEU A 1 180 ? -25.352 -22.951 69.754 1.00 70.12 180 LEU A CA 1
ATOM 1330 C C . LEU A 1 180 ? -24.198 -23.592 68.976 1.00 70.12 180 LEU A C 1
ATOM 1332 O O . LEU A 1 180 ? -23.830 -24.732 69.336 1.00 70.12 180 LEU A O 1
#

Foldseek 3Di:
DPDDDDDPPVVVVVVVVVVVVCVVCLVVVQVCCVVPVCVVPVDPDGPDDPPPDPVVVVVVVVVVVVVVVQLVVLCVVVVHSVRSCVCQCPDVPNVVVVVCVVVVVPPPVVVVVVVVVVVVVVVVVVVVVVCCCVVPVVVVVVVVVVVVVCVLVVPDPVSVVVVVVVVVVVVVVVVVVVVD

Mean predicted aligned error: 13.37 Å

pLDDT: mean 87.31, std 8.3, range [47.31, 97.44]

Organism: NCBI:txid1076179